Protein AF-0000000079445620 (afdb_homodimer)

Organism: Chrysemys picta bellii (NCBI:txid8478)

Foldseek 3Di:
DVQVVLQVVLVVVCVVVVHDLQFKKKKKFAAPVDDQVVVLVCQLPQFVQSVAKDWDDKDADPVNRIMMTMIGHPDGRDPVGDDQWDDDPPTIMGIHGDDVPPPDCPPVNVVVVVVVVVVVVVVVD/DVQVVLQVVLVVVCVVVVHDLQFKKKKKFAAPVDDQVVVLVCQLPQFVQSVAKDWDDKDADPVNRIMMTMIGHPDGDDPVGDDQWDDDPPTIMGIHGDDVPPPDCPVVNVVVVVVVVVVVVVVVD

Secondary structure (DSSP, 8-state):
-HHHHHHHHHHHHHHHHT--GGGEEEEEEE-SS--HHHHHHHHHHH-GGGTT-EEEEEEEETTTTEEEEEEE-SS---TTTS-SEEEETTEEEEEEE--TT--S--HHHHHHHHHHHHHHHHHH-/-HHHHHHHHHHHHHHHHT--GGGEEEEEEE-SS--HHHHHHHHHHH-GGGTT-EEEEEEEETTTTEEEEEEE-SS---TTTS-SEEEETTEEEEEEE--TT--S--HHHHHHHHHHHHHHHHHT-

InterPro domains:
  IPR026523 Paraneoplastic antigen Ma [PTHR23095] (5-120)
  IPR048271 Paraneoplastic antigen Ma-like, N-terminal domain [PF20846] (5-96)

pLDDT: mean 84.43, std 16.54, range [39.94, 98.0]

Sequence (250 aa):
YICIMAVYLLEDRCQGMNIDPKNCLLVTGMPEAFDEGSTESVLRAATDCLSQCKMRGCMFMREEGAFAVLCELPVAVDLLQVPSEIAVEDIVWKLIVTRSQSPPAPASDVEFLKKMSTFLGKDFGYICIMAVYLLEDRCQGMNIDPKNCLLVTGMPEAFDEGSTESVLRAATDCLSQCKMRGCMFMREEGAFAVLCELPVAVDLLQVPSEIAVEDIVWKLIVTRSQSPPAPASDVEFLKKMSTFLGKDFG

Structure (mmCIF, N/CA/C/O backbone):
data_AF-0000000079445620-model_v1
#
loop_
_entity.id
_entity.type
_entity.pdbx_description
1 polymer 'Paraneoplastic antigen Ma-like N-terminal domain-containing protein'
#
loop_
_atom_site.group_PDB
_atom_site.id
_atom_site.type_symbol
_atom_site.label_atom_id
_atom_site.label_alt_id
_atom_site.label_comp_id
_atom_site.label_asym_id
_atom_site.label_entity_id
_atom_site.label_seq_id
_atom_site.pdbx_PDB_ins_code
_atom_site.Cartn_x
_atom_site.Cartn_y
_atom_site.Cartn_z
_atom_site.occupancy
_atom_site.B_iso_or_equiv
_atom_site.auth_seq_id
_atom_site.auth_comp_id
_atom_site.auth_asym_id
_atom_site.auth_atom_id
_atom_site.pdbx_PDB_model_num
ATOM 1 N N . TYR A 1 1 ? -6.16 -5.832 -17.203 1 49.25 1 TYR A N 1
ATOM 2 C CA . TYR A 1 1 ? -6.195 -4.473 -16.672 1 49.25 1 TYR A CA 1
ATOM 3 C C . TYR A 1 1 ? -5.801 -4.449 -15.195 1 49.25 1 TYR A C 1
ATOM 5 O O . TYR A 1 1 ? -4.996 -3.617 -14.773 1 49.25 1 TYR A O 1
ATOM 13 N N . ILE A 1 2 ? -6.207 -5.359 -14.359 1 61.31 2 ILE A N 1
ATOM 14 C CA . ILE A 1 2 ? -5.934 -5.488 -12.938 1 61.31 2 ILE A CA 1
ATOM 15 C C . ILE A 1 2 ? -4.457 -5.805 -12.719 1 61.31 2 ILE A C 1
ATOM 17 O O . ILE A 1 2 ? -3.844 -5.324 -11.766 1 61.31 2 ILE A O 1
ATOM 21 N N . CYS A 1 3 ? -3.924 -6.105 -13.93 1 72.38 3 CYS A N 1
ATOM 22 C CA . CYS A 1 3 ? -2.562 -6.602 -13.766 1 72.38 3 CYS A CA 1
ATOM 23 C C . CYS A 1 3 ? -1.566 -5.449 -13.719 1 72.38 3 CYS A C 1
ATOM 25 O O . CYS A 1 3 ? -0.636 -5.457 -12.914 1 72.38 3 CYS A O 1
ATOM 27 N N . ILE A 1 4 ? -1.889 -4.422 -14.531 1 74.75 4 ILE A N 1
ATOM 28 C CA . ILE A 1 4 ? -0.934 -3.32 -14.555 1 74.75 4 ILE A CA 1
ATOM 29 C C . ILE A 1 4 ? -0.963 -2.594 -13.211 1 74.75 4 ILE A C 1
ATOM 31 O O . ILE A 1 4 ? 0.085 -2.227 -12.672 1 74.75 4 ILE A O 1
ATOM 35 N N . MET A 1 5 ? -2.164 -2.33 -12.648 1 79.31 5 MET A N 1
ATOM 36 C CA . MET A 1 5 ? -2.277 -1.653 -11.359 1 79.31 5 MET A CA 1
ATOM 37 C C . MET A 1 5 ? -1.625 -2.475 -10.25 1 79.31 5 MET A C 1
ATOM 39 O O . MET A 1 5 ? -0.959 -1.922 -9.375 1 79.31 5 MET A O 1
ATOM 43 N N . ALA A 1 6 ? -1.812 -3.709 -10.477 1 85.81 6 ALA A N 1
ATOM 44 C CA . ALA A 1 6 ? -1.224 -4.605 -9.484 1 85.81 6 ALA A CA 1
ATOM 45 C C . ALA A 1 6 ? 0.301 -4.574 -9.555 1 85.81 6 ALA A C 1
ATOM 47 O O . ALA A 1 6 ? 0.977 -4.613 -8.523 1 85.81 6 ALA A O 1
ATOM 48 N N . VAL A 1 7 ? 0.78 -4.367 -10.773 1 87.81 7 VAL A N 1
ATOM 49 C CA . VAL A 1 7 ? 2.229 -4.316 -10.938 1 87.81 7 VAL A CA 1
ATOM 50 C C . VAL A 1 7 ? 2.768 -3.002 -10.375 1 87.81 7 VAL A C 1
ATOM 52 O O . VAL A 1 7 ? 3.783 -2.99 -9.68 1 87.81 7 VAL A O 1
ATOM 55 N N . TYR A 1 8 ? 2.049 -2.008 -10.641 1 84.56 8 TYR A N 1
ATOM 56 C CA . TYR A 1 8 ? 2.467 -0.718 -10.094 1 84.56 8 TYR A CA 1
ATOM 57 C C . TYR A 1 8 ? 2.426 -0.727 -8.57 1 84.56 8 TYR A C 1
ATOM 59 O O . TYR A 1 8 ? 3.33 -0.205 -7.918 1 84.56 8 TYR A O 1
ATOM 67 N N . LEU A 1 9 ? 1.417 -1.323 -8.07 1 88.12 9 LEU A N 1
ATOM 68 C CA . LEU A 1 9 ? 1.29 -1.438 -6.625 1 88.12 9 LEU A CA 1
ATOM 69 C C . LEU A 1 9 ? 2.455 -2.229 -6.035 1 88.12 9 LEU A C 1
ATOM 71 O O . LEU A 1 9 ? 3.049 -1.818 -5.035 1 88.12 9 LEU A O 1
ATOM 75 N N . LEU A 1 10 ? 2.836 -3.279 -6.684 1 92.5 10 LEU A N 1
ATOM 76 C CA . LEU A 1 10 ? 3.959 -4.113 -6.266 1 92.5 10 LEU A CA 1
ATOM 77 C C . LEU A 1 10 ? 5.258 -3.314 -6.277 1 92.5 10 LEU A C 1
ATOM 79 O O . LEU A 1 10 ? 5.992 -3.303 -5.285 1 92.5 10 LEU A O 1
ATOM 83 N N . GLU A 1 11 ? 5.453 -2.6 -7.281 1 90.94 11 GLU A N 1
ATOM 84 C CA . GLU A 1 11 ? 6.695 -1.841 -7.426 1 90.94 11 GLU A CA 1
ATOM 85 C C . GLU A 1 11 ? 6.766 -0.702 -6.414 1 90.94 11 GLU A C 1
ATOM 87 O O . GLU A 1 11 ? 7.812 -0.475 -5.801 1 90.94 11 GLU A O 1
ATOM 92 N N . ASP A 1 12 ? 5.68 -0.02 -6.273 1 89.25 12 ASP A N 1
ATOM 93 C CA . ASP A 1 12 ? 5.645 1.11 -5.352 1 89.25 12 ASP A CA 1
ATOM 94 C C . ASP A 1 12 ? 5.902 0.655 -3.916 1 89.25 12 ASP A C 1
ATOM 96 O O . ASP A 1 12 ? 6.598 1.336 -3.158 1 89.25 12 ASP A O 1
ATOM 100 N N . ARG A 1 13 ? 5.379 -0.483 -3.564 1 93.62 13 ARG A N 1
ATOM 101 C CA . ARG A 1 13 ? 5.59 -1.01 -2.221 1 93.62 13 ARG A CA 1
ATOM 102 C C . ARG A 1 13 ? 7.023 -1.502 -2.045 1 93.62 13 ARG A C 1
ATOM 104 O O . ARG A 1 13 ? 7.648 -1.247 -1.015 1 93.62 13 ARG A O 1
ATOM 111 N N . CYS A 1 14 ? 7.527 -2.111 -3.045 1 94.69 14 CYS A N 1
ATOM 112 C CA . CYS A 1 14 ? 8.914 -2.564 -2.982 1 94.69 14 CYS A CA 1
ATOM 113 C C . CYS A 1 14 ? 9.867 -1.39 -2.785 1 94.69 14 CYS A C 1
ATOM 115 O O . CYS A 1 14 ? 10.758 -1.444 -1.94 1 94.69 14 CYS A O 1
ATOM 117 N N . GLN A 1 15 ? 9.648 -0.384 -3.572 1 92.44 15 GLN A N 1
ATOM 118 C CA . GLN A 1 15 ? 10.5 0.795 -3.461 1 92.44 15 GLN A CA 1
ATOM 119 C C . GLN A 1 15 ? 10.414 1.407 -2.064 1 92.44 15 GLN A C 1
ATOM 121 O O . GLN A 1 15 ? 11.438 1.746 -1.466 1 92.44 15 GLN A O 1
ATOM 126 N N . GLY A 1 16 ? 9.203 1.462 -1.589 1 92.94 16 GLY A N 1
ATOM 127 C CA . GLY A 1 16 ? 9.016 2.039 -0.267 1 92.94 16 GLY A CA 1
ATOM 128 C C . GLY A 1 16 ? 9.617 1.198 0.842 1 92.94 16 GLY A C 1
ATOM 129 O O . GLY A 1 16 ? 10.062 1.731 1.858 1 92.94 16 GLY A O 1
ATOM 130 N N . MET A 1 17 ? 9.648 -0.077 0.733 1 93.44 17 MET A N 1
ATOM 131 C CA . MET A 1 17 ? 10.133 -1.007 1.752 1 93.44 17 MET A CA 1
ATOM 132 C C . MET A 1 17 ? 11.586 -1.391 1.5 1 93.44 17 MET A C 1
ATOM 134 O O . MET A 1 17 ? 12.156 -2.195 2.238 1 93.44 17 MET A O 1
ATOM 138 N N . ASN A 1 18 ? 12.102 -0.806 0.485 1 93.38 18 ASN A N 1
ATOM 139 C CA . ASN A 1 18 ? 13.477 -1.113 0.089 1 93.38 18 ASN A CA 1
ATOM 140 C C . ASN A 1 18 ? 13.664 -2.605 -0.164 1 93.38 18 ASN A C 1
ATOM 142 O O . ASN A 1 18 ? 14.602 -3.213 0.351 1 93.38 18 ASN A O 1
ATOM 146 N N . ILE A 1 19 ? 12.703 -3.172 -0.892 1 94.88 19 ILE A N 1
ATOM 147 C CA . ILE A 1 19 ? 12.742 -4.562 -1.328 1 94.88 19 ILE A CA 1
ATOM 148 C C . ILE A 1 19 ? 13.023 -4.625 -2.828 1 94.88 19 ILE A C 1
ATOM 150 O O . ILE A 1 19 ? 12.461 -3.848 -3.604 1 94.88 19 ILE A O 1
ATOM 154 N N . ASP A 1 20 ? 13.922 -5.523 -3.277 1 95.56 20 ASP A N 1
ATOM 155 C CA . ASP A 1 20 ? 14.109 -5.746 -4.707 1 95.56 20 ASP A CA 1
ATOM 156 C C . ASP A 1 20 ? 12.852 -6.34 -5.34 1 95.56 20 ASP A C 1
ATOM 158 O O . ASP A 1 20 ? 12.43 -7.441 -4.977 1 95.56 20 ASP A O 1
ATOM 162 N N . PRO A 1 21 ? 12.305 -5.605 -6.332 1 95.25 21 PRO A N 1
ATOM 163 C CA . PRO A 1 21 ? 11.078 -6.105 -6.949 1 95.25 21 PRO A CA 1
ATOM 164 C C . PRO A 1 21 ? 11.258 -7.477 -7.598 1 95.25 21 PRO A C 1
ATOM 166 O O . PRO A 1 21 ? 10.289 -8.227 -7.738 1 95.25 21 PRO A O 1
ATOM 169 N N . LYS A 1 22 ? 12.445 -7.832 -7.93 1 94.94 22 LYS A N 1
ATOM 170 C CA . LYS A 1 22 ? 12.711 -9.141 -8.523 1 94.94 22 LYS A CA 1
ATOM 171 C C . LYS A 1 22 ? 12.492 -10.258 -7.504 1 94.94 22 LYS A C 1
ATOM 173 O O . LYS A 1 22 ? 12.32 -11.422 -7.879 1 94.94 22 LYS A O 1
ATOM 178 N N . ASN A 1 23 ? 12.508 -9.891 -6.227 1 96.62 23 ASN A N 1
ATOM 179 C CA . ASN A 1 23 ? 12.344 -10.867 -5.156 1 96.62 23 ASN A CA 1
ATOM 180 C C . ASN A 1 23 ? 10.938 -10.844 -4.578 1 96.62 23 ASN A C 1
ATOM 182 O O . ASN A 1 23 ? 10.695 -11.383 -3.496 1 96.62 23 ASN A O 1
ATOM 186 N N . CYS A 1 24 ? 10.047 -10.188 -5.254 1 96.88 24 CYS A N 1
ATOM 187 C CA . CYS A 1 24 ? 8.742 -9.953 -4.641 1 96.88 24 CYS A CA 1
ATOM 188 C C . CYS A 1 24 ? 7.617 -10.375 -5.574 1 96.88 24 CYS A C 1
ATOM 190 O O . CYS A 1 24 ? 7.793 -10.398 -6.793 1 96.88 24 CYS A O 1
ATOM 192 N N . LEU A 1 25 ? 6.512 -10.734 -4.988 1 97 25 LEU A N 1
ATOM 193 C CA . LEU A 1 25 ? 5.27 -10.945 -5.73 1 97 25 LEU A CA 1
ATOM 194 C C . LEU A 1 25 ? 4.074 -10.422 -4.945 1 97 25 LEU A C 1
ATOM 196 O O . LEU A 1 25 ? 4.133 -10.305 -3.719 1 97 25 LEU A O 1
ATOM 200 N N . LEU A 1 26 ? 3.078 -10.016 -5.684 1 96.75 26 LEU A N 1
ATOM 201 C CA . LEU A 1 26 ? 1.786 -9.633 -5.121 1 96.75 26 LEU A CA 1
ATOM 202 C C . LEU A 1 26 ? 0.766 -10.75 -5.305 1 96.75 26 LEU A C 1
ATOM 204 O O . LEU A 1 26 ? 0.598 -11.266 -6.414 1 96.75 26 LEU A O 1
ATOM 208 N N . VAL A 1 27 ? 0.189 -11.164 -4.18 1 96.81 27 VAL A N 1
ATOM 209 C CA . VAL A 1 27 ? -0.867 -12.172 -4.25 1 96.81 27 VAL A CA 1
ATOM 210 C C . VAL A 1 27 ? -2.221 -11.516 -3.98 1 96.81 27 VAL A C 1
ATOM 212 O O . VAL A 1 27 ? -2.398 -10.836 -2.965 1 96.81 27 VAL A O 1
ATOM 215 N N . THR A 1 28 ? -3.174 -11.711 -4.926 1 95.38 28 THR A N 1
ATOM 216 C CA . THR A 1 28 ? -4.484 -11.078 -4.82 1 95.38 28 THR A CA 1
ATOM 217 C C . THR A 1 28 ? -5.594 -12.125 -4.844 1 95.38 28 THR A C 1
ATOM 219 O O . THR A 1 28 ? -5.332 -13.312 -5.062 1 95.38 28 THR A O 1
ATOM 222 N N . GLY A 1 29 ? -6.781 -11.68 -4.477 1 94.75 29 GLY A N 1
ATOM 223 C CA . GLY A 1 29 ? -7.941 -12.555 -4.555 1 94.75 29 GLY A CA 1
ATOM 224 C C . GLY A 1 29 ? -8.273 -13.227 -3.238 1 94.75 29 GLY A C 1
ATOM 225 O O . GLY A 1 29 ? -9.125 -14.117 -3.186 1 94.75 29 GLY A O 1
ATOM 226 N N . MET A 1 30 ? -7.625 -12.789 -2.184 1 95.69 30 MET A N 1
ATOM 227 C CA . MET A 1 30 ? -7.84 -13.406 -0.878 1 95.69 30 MET A CA 1
ATOM 228 C C . MET A 1 30 ? -9.148 -12.922 -0.254 1 95.69 30 MET A C 1
ATOM 230 O O . MET A 1 30 ? -9.492 -11.75 -0.36 1 95.69 30 MET A O 1
ATOM 234 N N . PRO A 1 31 ? -9.773 -13.82 0.44 1 94.31 31 PRO A N 1
ATOM 235 C CA . PRO A 1 31 ? -11.055 -13.438 1.045 1 94.31 31 PRO A CA 1
ATOM 236 C C . PRO A 1 31 ? -10.883 -12.539 2.268 1 94.31 31 PRO A C 1
ATOM 238 O O . PRO A 1 31 ? -9.766 -12.367 2.766 1 94.31 31 PRO A O 1
ATOM 241 N N . GLU A 1 32 ? -11.977 -12.023 2.717 1 89.94 32 GLU A N 1
ATOM 242 C CA . GLU A 1 32 ? -12.008 -11.117 3.861 1 89.94 32 GLU A CA 1
ATOM 243 C C . GLU A 1 32 ? -11.625 -11.836 5.148 1 89.94 32 GLU A C 1
ATOM 245 O O . GLU A 1 32 ? -11.062 -11.227 6.066 1 89.94 32 GLU A O 1
ATOM 250 N N . ALA A 1 33 ? -11.992 -13.047 5.27 1 88.94 33 ALA A N 1
ATOM 251 C CA . ALA A 1 33 ? -11.602 -13.836 6.434 1 88.94 33 ALA A CA 1
ATOM 252 C C . ALA A 1 33 ? -10.094 -14.094 6.445 1 88.94 33 ALA A C 1
ATOM 254 O O . ALA A 1 33 ? -9.641 -15.164 6.855 1 88.94 33 ALA A O 1
ATOM 255 N N . PHE A 1 34 ? -9.344 -13.148 6.012 1 85.44 34 PHE A N 1
ATOM 256 C CA . PHE A 1 34 ? -7.891 -13.195 5.859 1 85.44 34 PHE A CA 1
ATOM 257 C C . PHE A 1 34 ? -7.207 -13.344 7.215 1 85.44 34 PHE A C 1
ATOM 259 O O . PHE A 1 34 ? -7.559 -12.648 8.172 1 85.44 34 PHE A O 1
ATOM 266 N N . ASP A 1 35 ? -6.34 -14.289 7.27 1 91.62 35 ASP A N 1
ATOM 267 C CA . ASP A 1 35 ? -5.422 -14.531 8.375 1 91.62 35 ASP A CA 1
ATOM 268 C C . ASP A 1 35 ? -3.984 -14.664 7.875 1 91.62 35 ASP A C 1
ATOM 270 O O . ASP A 1 35 ? -3.695 -15.516 7.027 1 91.62 35 ASP A O 1
ATOM 274 N N . GLU A 1 36 ? -3.129 -13.844 8.414 1 91.44 36 GLU A N 1
ATOM 275 C CA . GLU A 1 36 ? -1.763 -13.766 7.902 1 91.44 36 GLU A CA 1
ATOM 276 C C . GLU A 1 36 ? -1.042 -15.102 8.039 1 91.44 36 GLU A C 1
ATOM 278 O O . GLU A 1 36 ? -0.403 -15.57 7.098 1 91.44 36 GLU A O 1
ATOM 283 N N . GLY A 1 37 ? -1.163 -15.672 9.211 1 93.12 37 GLY A N 1
ATOM 284 C CA . GLY A 1 37 ? -0.485 -16.938 9.438 1 93.12 37 GLY A CA 1
ATOM 285 C C . GLY A 1 37 ? -0.977 -18.047 8.523 1 93.12 37 GLY A C 1
ATOM 286 O O . GLY A 1 37 ? -0.175 -18.75 7.906 1 93.12 37 GLY A O 1
ATOM 287 N N . SER A 1 38 ? -2.26 -18.219 8.398 1 93.88 38 SER A N 1
ATOM 288 C CA . SER A 1 38 ? -2.842 -19.25 7.543 1 93.88 38 SER A CA 1
ATOM 289 C C . SER A 1 38 ? -2.535 -18.984 6.074 1 93.88 38 SER A C 1
ATOM 291 O O . SER A 1 38 ? -2.26 -19.906 5.316 1 93.88 38 SER A O 1
ATOM 293 N N . THR A 1 39 ? -2.582 -17.719 5.672 1 95.56 39 THR A N 1
ATOM 294 C CA . THR A 1 39 ? -2.305 -17.328 4.293 1 95.56 39 THR A CA 1
ATOM 295 C C . THR A 1 39 ? -0.862 -17.656 3.916 1 95.56 39 THR A C 1
ATOM 297 O O . THR A 1 39 ? -0.609 -18.281 2.883 1 95.56 39 THR A O 1
ATOM 300 N N . GLU A 1 40 ? 0.033 -17.312 4.781 1 96.25 40 GLU A N 1
ATOM 301 C CA . GLU A 1 40 ? 1.447 -17.578 4.531 1 96.25 40 GLU A CA 1
ATOM 302 C C . GLU A 1 40 ? 1.725 -19.062 4.434 1 96.25 40 GLU A C 1
ATOM 304 O O . GLU A 1 40 ? 2.482 -19.516 3.564 1 96.25 40 GLU A O 1
ATOM 309 N N . SER A 1 41 ? 1.089 -19.812 5.277 1 96.56 41 SER A N 1
ATOM 310 C CA . SER A 1 41 ? 1.242 -21.266 5.262 1 96.56 41 SER A CA 1
ATOM 311 C C . SER A 1 41 ? 0.738 -21.859 3.951 1 96.56 41 SER A C 1
ATOM 313 O O . SER A 1 41 ? 1.371 -22.75 3.385 1 96.56 41 SER A O 1
ATOM 315 N N . VAL A 1 42 ? -0.345 -21.375 3.465 1 96 42 VAL A N 1
ATOM 316 C CA . VAL A 1 42 ? -0.902 -21.844 2.199 1 96 42 VAL A CA 1
ATOM 317 C C . VAL A 1 42 ? 0.066 -21.531 1.062 1 96 42 VAL A C 1
ATOM 319 O O . VAL A 1 42 ? 0.35 -22.391 0.224 1 96 42 VAL A O 1
ATOM 322 N N . LEU A 1 43 ? 0.615 -20.328 1.048 1 96.56 43 LEU A N 1
ATOM 323 C CA . LEU A 1 43 ? 1.543 -19.906 0.002 1 96.56 43 LEU A CA 1
ATOM 324 C C . LEU A 1 43 ? 2.803 -20.766 0.021 1 96.56 43 LEU A C 1
ATOM 326 O O . LEU A 1 43 ? 3.248 -21.25 -1.023 1 96.56 43 LEU A O 1
ATOM 330 N N . ARG A 1 44 ? 3.303 -21.062 1.178 1 96.88 44 ARG A N 1
ATOM 331 C CA . ARG A 1 44 ? 4.539 -21.812 1.316 1 96.88 44 ARG A CA 1
ATOM 332 C C . ARG A 1 44 ? 4.348 -23.266 0.876 1 96.88 44 ARG A C 1
ATOM 334 O O . ARG A 1 44 ? 5.289 -23.906 0.409 1 96.88 44 ARG A O 1
ATOM 341 N N . ALA A 1 45 ? 3.129 -23.656 0.935 1 96.5 45 ALA A N 1
ATOM 342 C CA . ALA A 1 45 ? 2.842 -25.031 0.585 1 96.5 45 ALA A CA 1
ATOM 343 C C . ALA A 1 45 ? 2.461 -25.172 -0.887 1 96.5 45 ALA A C 1
ATOM 345 O O . ALA A 1 45 ? 2.391 -26.281 -1.423 1 96.5 45 ALA A O 1
ATOM 346 N N . ALA A 1 46 ? 2.268 -24.094 -1.576 1 95.19 46 ALA A N 1
ATOM 347 C CA . ALA A 1 46 ? 1.712 -24.125 -2.926 1 95.19 46 ALA A CA 1
ATOM 348 C C . ALA A 1 46 ? 2.76 -24.578 -3.939 1 95.19 46 ALA A C 1
ATOM 350 O O . ALA A 1 46 ? 2.457 -25.344 -4.855 1 95.19 46 ALA A O 1
ATOM 351 N N . THR A 1 47 ? 3.934 -24.047 -3.955 1 93.75 47 THR A N 1
ATOM 352 C CA . THR A 1 47 ? 5.039 -24.406 -4.836 1 93.75 47 THR A CA 1
ATOM 353 C C . THR A 1 47 ? 6.371 -24.312 -4.098 1 93.75 47 THR A C 1
ATOM 355 O O . THR A 1 47 ? 6.48 -23.594 -3.096 1 93.75 47 THR A O 1
ATOM 358 N N . ASP A 1 48 ? 7.309 -24.938 -4.629 1 94.81 48 ASP A N 1
ATOM 359 C CA . ASP A 1 48 ? 8.633 -24.922 -4.02 1 94.81 48 ASP A CA 1
ATOM 360 C C . ASP A 1 48 ? 9.211 -23.516 -3.986 1 94.81 48 ASP A C 1
ATOM 362 O O . ASP A 1 48 ? 9.859 -23.125 -3.016 1 94.81 48 ASP A O 1
ATOM 366 N N . CYS A 1 49 ? 8.984 -22.797 -4.984 1 94.38 49 CYS A N 1
ATOM 367 C CA . CYS A 1 49 ? 9.586 -21.469 -5.098 1 94.38 49 CYS A CA 1
ATOM 368 C C . CYS A 1 49 ? 9.055 -20.531 -4.016 1 94.38 49 CYS A C 1
ATOM 370 O O . CYS A 1 49 ? 9.719 -19.578 -3.629 1 94.38 49 CYS A O 1
ATOM 372 N N . LEU A 1 50 ? 7.895 -20.844 -3.469 1 96.56 50 LEU A N 1
ATOM 373 C CA . LEU A 1 50 ? 7.273 -19.969 -2.479 1 96.56 50 LEU A CA 1
ATOM 374 C C . LEU A 1 50 ? 7.547 -20.484 -1.064 1 96.56 50 LEU A C 1
ATOM 376 O O . LEU A 1 50 ? 7.105 -19.875 -0.088 1 96.56 50 LEU A O 1
ATOM 380 N N . SER A 1 51 ? 8.25 -21.516 -0.928 1 97 51 SER A N 1
ATOM 381 C CA . SER A 1 51 ? 8.383 -22.219 0.338 1 97 51 SER A CA 1
ATOM 382 C C . SER A 1 51 ? 8.977 -21.328 1.418 1 97 51 SER A C 1
ATOM 384 O O . SER A 1 51 ? 8.758 -21.547 2.609 1 97 51 SER A O 1
ATOM 386 N N . GLN A 1 52 ? 9.719 -20.312 1.024 1 97 52 GLN A N 1
ATOM 387 C CA . GLN A 1 52 ? 10.344 -19.438 2.004 1 97 52 GLN A CA 1
ATOM 388 C C . GLN A 1 52 ? 9.812 -18.016 1.888 1 97 52 GLN A C 1
ATOM 390 O O . GLN A 1 52 ? 10.469 -17.062 2.336 1 97 52 GLN A O 1
ATOM 395 N N . CYS A 1 53 ? 8.664 -17.906 1.358 1 97.56 53 CYS A N 1
ATOM 396 C CA . CYS A 1 53 ? 8.141 -16.547 1.18 1 97.56 53 CYS A CA 1
ATOM 397 C C . CYS A 1 53 ? 7.738 -15.938 2.518 1 97.56 53 CYS A C 1
ATOM 399 O O . CYS A 1 53 ? 7.32 -16.656 3.43 1 97.56 53 CYS A O 1
ATOM 401 N N . LYS A 1 54 ? 7.926 -14.641 2.662 1 97 54 LYS A N 1
ATOM 402 C CA . LYS A 1 54 ? 7.516 -13.867 3.832 1 97 54 LYS A CA 1
ATOM 403 C C . LYS A 1 54 ? 6.516 -12.781 3.451 1 97 54 LYS A C 1
ATOM 405 O O . LYS A 1 54 ? 6.766 -12 2.533 1 97 54 LYS A O 1
ATOM 410 N N . MET A 1 55 ? 5.438 -12.719 4.082 1 96.19 55 MET A N 1
ATOM 411 C CA . MET A 1 55 ? 4.43 -11.695 3.836 1 96.19 55 MET A CA 1
ATOM 412 C C . MET A 1 55 ? 4.895 -10.344 4.371 1 96.19 55 MET A C 1
ATOM 414 O O . MET A 1 55 ? 5.441 -10.258 5.473 1 96.19 55 MET A O 1
ATOM 418 N N . ARG A 1 56 ? 4.715 -9.25 3.549 1 94.69 56 ARG A N 1
ATOM 419 C CA . ARG A 1 56 ? 5.148 -7.902 3.883 1 94.69 56 ARG A CA 1
ATOM 420 C C . ARG A 1 56 ? 3.979 -6.922 3.82 1 94.69 56 ARG A C 1
ATOM 422 O O . ARG A 1 56 ? 4.078 -5.867 3.188 1 94.69 56 ARG A O 1
ATOM 429 N N . GLY A 1 57 ? 2.879 -7.215 4.41 1 92.69 57 GLY A N 1
ATOM 430 C CA . GLY A 1 57 ? 1.735 -6.32 4.48 1 92.69 57 GLY A CA 1
ATOM 431 C C . GLY A 1 57 ? 0.516 -6.848 3.75 1 92.69 57 GLY A C 1
ATOM 432 O O . GLY A 1 57 ? 0.625 -7.766 2.934 1 92.69 57 GLY A O 1
ATOM 433 N N . CYS A 1 58 ? -0.651 -6.191 4.016 1 94.19 58 CYS A N 1
ATOM 434 C CA . CYS A 1 58 ? -1.943 -6.543 3.439 1 94.19 58 CYS A CA 1
ATOM 435 C C . CYS A 1 58 ? -2.736 -5.297 3.072 1 94.19 58 CYS A C 1
ATOM 437 O O . CYS A 1 58 ? -2.617 -4.262 3.734 1 94.19 58 CYS A O 1
ATOM 439 N N . MET A 1 59 ? -3.459 -5.41 1.938 1 93.88 59 MET A N 1
ATOM 440 C CA . MET A 1 59 ? -4.344 -4.32 1.539 1 93.88 59 MET A CA 1
ATOM 441 C C . MET A 1 59 ? -5.633 -4.859 0.932 1 93.88 59 MET A C 1
ATOM 443 O O . MET A 1 59 ? -5.684 -6.008 0.491 1 93.88 59 MET A O 1
ATOM 447 N N . PHE A 1 60 ? -6.621 -3.986 0.951 1 92.75 60 PHE A N 1
ATOM 448 C CA . PHE A 1 60 ? -7.895 -4.309 0.321 1 92.75 60 PHE A CA 1
ATOM 449 C C . PHE A 1 60 ? -7.953 -3.762 -1.101 1 92.75 60 PHE A C 1
ATOM 451 O O . PHE A 1 60 ? -7.645 -2.592 -1.332 1 92.75 60 PHE A O 1
ATOM 458 N N . MET A 1 61 ? -8.195 -4.668 -2.037 1 88.06 61 MET A N 1
ATOM 459 C CA . MET A 1 61 ? -8.391 -4.27 -3.428 1 88.06 61 MET A CA 1
ATOM 460 C C . MET A 1 61 ? -9.875 -4.066 -3.73 1 88.06 61 MET A C 1
ATOM 462 O O . MET A 1 61 ? -10.594 -5.031 -3.984 1 88.06 61 MET A O 1
ATOM 466 N N . ARG A 1 62 ? -10.297 -2.873 -3.879 1 83 62 ARG A N 1
ATOM 467 C CA . ARG A 1 62 ? -11.703 -2.514 -4.008 1 83 62 ARG A CA 1
ATOM 468 C C . ARG A 1 62 ? -12.289 -3.057 -5.305 1 83 62 ARG A C 1
ATOM 470 O O . ARG A 1 62 ? -13.43 -3.531 -5.328 1 83 62 ARG A O 1
ATOM 477 N N . GLU A 1 63 ? -11.414 -2.975 -6.305 1 76.88 63 GLU A N 1
ATOM 478 C CA . GLU A 1 63 ? -11.898 -3.406 -7.609 1 76.88 63 GLU A CA 1
ATOM 479 C C . GLU A 1 63 ? -12.25 -4.891 -7.605 1 76.88 63 GLU A C 1
ATOM 481 O O . GLU A 1 63 ? -13.117 -5.328 -8.367 1 76.88 63 GLU A O 1
ATOM 486 N N . GLU A 1 64 ? -11.609 -5.609 -6.691 1 81.62 64 GLU A N 1
ATOM 487 C CA . GLU A 1 64 ? -11.828 -7.051 -6.629 1 81.62 64 GLU A CA 1
ATOM 488 C C . GLU A 1 64 ? -12.641 -7.434 -5.391 1 81.62 64 GLU A C 1
ATOM 490 O O . GLU A 1 64 ? -13.156 -8.547 -5.305 1 81.62 64 GLU A O 1
ATOM 495 N N . GLY A 1 65 ? -12.766 -6.469 -4.535 1 87.06 65 GLY A N 1
ATOM 496 C CA . GLY A 1 65 ? -13.367 -6.816 -3.26 1 87.06 65 GLY A CA 1
ATOM 497 C C . GLY A 1 65 ? -12.633 -7.922 -2.531 1 87.06 65 GLY A C 1
ATOM 498 O O . GLY A 1 65 ? -13.25 -8.82 -1.959 1 87.06 65 GLY A O 1
ATOM 499 N N . ALA A 1 66 ? -11.367 -7.965 -2.666 1 93.25 66 ALA A N 1
ATOM 500 C CA . ALA A 1 66 ? -10.516 -9.008 -2.105 1 93.25 66 ALA A CA 1
ATOM 501 C C . ALA A 1 66 ? -9.242 -8.422 -1.518 1 93.25 66 ALA A C 1
ATOM 503 O O . ALA A 1 66 ? -8.938 -7.246 -1.731 1 93.25 66 ALA A O 1
ATOM 504 N N . PHE A 1 67 ? -8.586 -9.211 -0.774 1 95.12 67 PHE A N 1
ATOM 505 C CA . PHE A 1 67 ? -7.34 -8.758 -0.16 1 95.12 67 PHE A CA 1
ATOM 506 C C . PHE A 1 67 ? -6.141 -9.156 -1.005 1 95.12 67 PHE A C 1
ATOM 508 O O . PHE A 1 67 ? -6.219 -10.102 -1.8 1 95.12 67 PHE A O 1
ATOM 515 N N . ALA A 1 68 ? -5.113 -8.367 -0.842 1 96.12 68 ALA A N 1
ATOM 516 C CA . ALA A 1 68 ? -3.826 -8.656 -1.475 1 96.12 68 ALA A CA 1
ATOM 517 C C . ALA A 1 68 ? -2.684 -8.531 -0.472 1 96.12 68 ALA A C 1
ATOM 519 O O . ALA A 1 68 ? -2.758 -7.742 0.471 1 96.12 68 ALA A O 1
ATOM 520 N N . VAL A 1 69 ? -1.619 -9.336 -0.687 1 96.94 69 VAL A N 1
ATOM 521 C CA . VAL A 1 69 ? -0.443 -9.297 0.177 1 96.94 69 VAL A CA 1
ATOM 522 C C . VAL A 1 69 ? 0.824 -9.281 -0.675 1 96.94 69 VAL A C 1
ATOM 524 O O . VAL A 1 69 ? 0.854 -9.852 -1.765 1 96.94 69 VAL A O 1
ATOM 527 N N . LEU A 1 70 ? 1.783 -8.5 -0.204 1 96.75 70 LEU A N 1
ATOM 528 C CA . LEU A 1 70 ? 3.121 -8.578 -0.777 1 96.75 70 LEU A CA 1
ATOM 529 C C . LEU A 1 70 ? 3.916 -9.719 -0.145 1 96.75 70 LEU A C 1
ATOM 531 O O . LEU A 1 70 ? 3.885 -9.898 1.074 1 96.75 70 LEU A O 1
ATOM 535 N N . CYS A 1 71 ? 4.562 -10.461 -0.962 1 97.62 71 CYS A N 1
ATOM 536 C CA . CYS A 1 71 ? 5.414 -11.547 -0.486 1 97.62 71 CYS A CA 1
ATOM 537 C C . CYS A 1 71 ? 6.848 -11.367 -0.968 1 97.62 71 CYS A C 1
ATOM 539 O O . CYS A 1 71 ? 7.082 -11.109 -2.15 1 97.62 71 CYS A O 1
ATOM 541 N N . GLU A 1 72 ? 7.719 -11.516 -0.068 1 98 72 GLU A N 1
ATOM 542 C CA . GLU A 1 72 ? 9.148 -11.398 -0.365 1 98 72 GLU A CA 1
ATOM 543 C C . GLU A 1 72 ? 9.836 -12.758 -0.309 1 98 72 GLU A C 1
ATOM 545 O O . GLU A 1 72 ? 9.57 -13.555 0.596 1 98 72 GLU A O 1
ATOM 550 N N . LEU A 1 73 ? 10.633 -13 -1.271 1 97.69 73 LEU A N 1
ATOM 551 C CA . LEU A 1 73 ? 11.453 -14.211 -1.318 1 97.69 73 LEU A CA 1
ATOM 552 C C . LEU A 1 73 ? 12.914 -13.891 -1.052 1 97.69 73 LEU A C 1
ATOM 554 O O . LEU A 1 73 ? 13.367 -12.766 -1.305 1 97.69 73 LEU A O 1
ATOM 558 N N . PRO A 1 74 ? 13.633 -14.891 -0.554 1 97.25 74 PRO A N 1
ATOM 559 C CA . PRO A 1 74 ? 15.047 -14.656 -0.292 1 97.25 74 PRO A CA 1
ATOM 560 C C . PRO A 1 74 ? 15.883 -14.594 -1.5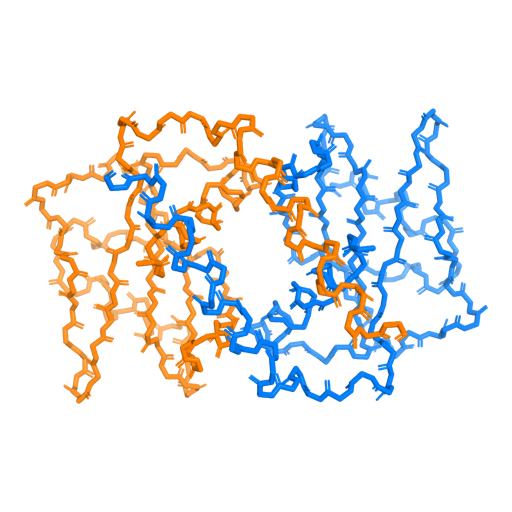69 1 97.25 74 PRO A C 1
ATOM 562 O O . PRO A 1 74 ? 17.031 -14.141 -1.543 1 97.25 74 PRO A O 1
ATOM 565 N N . VAL A 1 75 ? 15.312 -15.094 -2.693 1 95.56 75 VAL A N 1
ATOM 566 C CA . VAL A 1 75 ? 15.984 -15.062 -3.99 1 95.56 75 VAL A CA 1
ATOM 567 C C . VAL A 1 75 ? 15.031 -14.523 -5.055 1 95.56 75 VAL A C 1
ATOM 569 O O . VAL A 1 75 ? 13.828 -14.398 -4.812 1 95.56 75 VAL A O 1
ATOM 572 N N . ALA A 1 76 ? 15.625 -14.25 -6.195 1 95.44 76 ALA A N 1
ATOM 573 C CA . ALA A 1 76 ? 14.812 -13.75 -7.301 1 95.44 76 ALA A CA 1
ATOM 574 C C . ALA A 1 76 ? 13.75 -14.773 -7.703 1 95.44 76 ALA A C 1
ATOM 576 O O . ALA A 1 76 ? 14.023 -15.977 -7.734 1 95.44 76 ALA A O 1
ATOM 577 N N . VAL A 1 77 ? 12.586 -14.25 -7.988 1 94.12 77 VAL A N 1
ATOM 578 C CA . VAL A 1 77 ? 11.469 -15.078 -8.422 1 94.12 77 VAL A CA 1
ATOM 579 C C . VAL A 1 77 ? 11.828 -15.797 -9.719 1 94.12 77 VAL A C 1
ATOM 581 O O . VAL A 1 77 ? 12.297 -15.164 -10.68 1 94.12 77 VAL A O 1
ATOM 584 N N . ASP A 1 78 ? 11.68 -17.078 -9.711 1 92.81 78 ASP A N 1
ATOM 585 C CA . ASP A 1 78 ? 11.781 -17.828 -10.961 1 92.81 78 ASP A CA 1
ATOM 586 C C . ASP A 1 78 ? 10.469 -17.766 -11.734 1 92.81 78 ASP A C 1
ATOM 588 O O . ASP A 1 78 ? 9.523 -18.5 -11.414 1 92.81 78 ASP A O 1
ATOM 592 N N . LEU A 1 79 ? 10.469 -17.016 -12.797 1 90.75 79 LEU A N 1
ATOM 593 C CA . LEU A 1 79 ? 9.25 -16.734 -13.539 1 90.75 79 LEU A CA 1
ATOM 594 C C . LEU A 1 79 ? 8.688 -18.016 -14.156 1 90.75 79 LEU A C 1
ATOM 596 O O . LEU A 1 79 ? 7.492 -18.109 -14.438 1 90.75 79 LEU A O 1
ATOM 600 N N . LEU A 1 80 ? 9.5 -19 -14.305 1 91.38 80 LEU A N 1
ATOM 601 C CA . LEU A 1 80 ? 9.055 -20.25 -14.906 1 91.38 80 LEU A CA 1
ATOM 602 C C . LEU A 1 80 ? 8.438 -21.172 -13.859 1 91.38 80 LEU A C 1
ATOM 604 O O . LEU A 1 80 ? 7.711 -22.109 -14.195 1 91.38 80 LEU A O 1
ATOM 608 N N . GLN A 1 81 ? 8.664 -20.812 -12.648 1 93.5 81 GLN A N 1
ATOM 609 C CA . GLN A 1 81 ? 8.227 -21.719 -11.586 1 93.5 81 GLN A CA 1
ATOM 610 C C . GLN A 1 81 ? 7.059 -21.125 -10.805 1 93.5 81 GLN A C 1
ATOM 612 O O . GLN A 1 81 ? 6.391 -21.828 -10.047 1 93.5 81 GLN A O 1
ATOM 617 N N . VAL A 1 82 ? 6.789 -19.906 -10.945 1 94.5 82 VAL A N 1
ATOM 618 C CA . VAL A 1 82 ? 5.684 -19.266 -10.242 1 94.5 82 VAL A CA 1
ATOM 619 C C . VAL A 1 82 ? 4.395 -19.422 -11.047 1 94.5 82 VAL A C 1
ATOM 621 O O . VAL A 1 82 ? 4.293 -18.938 -12.172 1 94.5 82 VAL A O 1
ATOM 624 N N . PRO A 1 83 ? 3.447 -20.062 -10.469 1 94.81 83 PRO A N 1
ATOM 625 C CA . PRO A 1 83 ? 2.162 -20.109 -11.172 1 94.81 83 PRO A CA 1
ATOM 626 C C . PRO A 1 83 ? 1.467 -18.75 -11.227 1 94.81 83 PRO A C 1
ATOM 628 O O . PRO A 1 83 ? 1.697 -17.891 -10.367 1 94.81 83 PRO A O 1
ATOM 631 N N . SER A 1 84 ? 0.623 -18.641 -12.219 1 93.88 84 SER A N 1
ATOM 632 C CA . SER A 1 84 ? -0.144 -17.406 -12.312 1 93.88 84 SER A CA 1
ATOM 633 C C . SER A 1 84 ? -1.278 -17.375 -11.297 1 93.88 84 SER A C 1
ATOM 635 O O . SER A 1 84 ? -1.758 -16.297 -10.922 1 93.88 84 SER A O 1
ATOM 637 N N . GLU A 1 85 ? -1.713 -18.578 -10.945 1 96.06 85 GLU A N 1
ATOM 638 C CA . GLU A 1 85 ? -2.812 -18.688 -9.984 1 96.06 85 GLU A CA 1
ATOM 639 C C . GLU A 1 85 ? -2.664 -19.922 -9.109 1 96.06 85 GLU A C 1
ATOM 641 O O . GLU A 1 85 ? -2.039 -20.906 -9.516 1 96.06 85 GLU A O 1
ATOM 646 N N . ILE A 1 86 ? -3.193 -19.797 -7.902 1 96.06 86 ILE A N 1
ATOM 647 C CA . ILE A 1 86 ? -3.295 -20.938 -7.004 1 96.06 86 ILE A CA 1
ATOM 648 C C . ILE A 1 86 ? -4.734 -21.078 -6.52 1 96.06 86 ILE A C 1
ATOM 650 O O . ILE A 1 86 ? -5.387 -20.094 -6.172 1 96.06 86 ILE A O 1
ATOM 654 N N . ALA A 1 87 ? -5.195 -22.297 -6.539 1 94.88 87 ALA A N 1
ATOM 655 C CA . ALA A 1 87 ? -6.523 -22.578 -6.008 1 94.88 87 ALA A CA 1
ATOM 656 C C . ALA A 1 87 ? -6.469 -22.875 -4.512 1 94.88 87 ALA A C 1
ATOM 658 O O . ALA A 1 87 ? -5.645 -23.672 -4.059 1 94.88 87 ALA A O 1
ATOM 659 N N . VAL A 1 88 ? -7.215 -22.172 -3.76 1 93.5 88 VAL A N 1
ATOM 660 C CA . VAL A 1 88 ? -7.359 -22.406 -2.324 1 93.5 88 VAL A CA 1
ATOM 661 C C . VAL A 1 88 ? -8.828 -22.656 -1.984 1 93.5 88 VAL A C 1
ATOM 663 O O . VAL A 1 88 ? -9.617 -21.719 -1.885 1 93.5 88 VAL A O 1
ATOM 666 N N . GLU A 1 89 ? -9.102 -23.922 -1.819 1 89.31 89 GLU A N 1
ATOM 667 C CA . GLU A 1 89 ? -10.5 -24.312 -1.678 1 89.31 89 GLU A CA 1
ATOM 668 C C . GLU A 1 89 ? -11.336 -23.844 -2.863 1 89.31 89 GLU A C 1
ATOM 670 O O . GLU A 1 89 ? -11.031 -24.172 -4.012 1 89.31 89 GLU A O 1
ATOM 675 N N . ASP A 1 90 ? -12.312 -22.953 -2.676 1 91.44 90 ASP A N 1
ATOM 676 C CA . ASP A 1 90 ? -13.188 -22.5 -3.752 1 91.44 90 ASP A CA 1
ATOM 677 C C . ASP A 1 90 ? -12.797 -21.109 -4.23 1 91.44 90 ASP A C 1
ATOM 679 O O . ASP A 1 90 ? -13.594 -20.422 -4.875 1 91.44 90 ASP A O 1
ATOM 683 N N . ILE A 1 91 ? -11.594 -20.844 -3.811 1 94.38 91 ILE A N 1
ATOM 684 C CA . ILE A 1 91 ? -11.141 -19.5 -4.172 1 94.38 91 ILE A CA 1
ATOM 685 C C . ILE A 1 91 ? -9.844 -19.594 -4.973 1 94.38 91 ILE A C 1
ATOM 687 O O . ILE A 1 91 ? -9.023 -20.5 -4.742 1 94.38 91 ILE A O 1
ATOM 691 N N . VAL A 1 92 ? -9.68 -18.609 -5.934 1 95.75 92 VAL A N 1
ATOM 692 C CA . VAL A 1 92 ? -8.453 -18.531 -6.719 1 95.75 92 VAL A CA 1
ATOM 693 C C . VAL A 1 92 ? -7.648 -17.297 -6.301 1 95.75 92 VAL A C 1
ATOM 695 O O . VAL A 1 92 ? -8.195 -16.188 -6.215 1 95.75 92 VAL A O 1
ATOM 698 N N . TRP A 1 93 ? -6.41 -17.562 -5.949 1 96.69 93 TRP A N 1
ATOM 699 C CA . TRP A 1 93 ? -5.477 -16.453 -5.711 1 96.69 93 TRP A CA 1
ATOM 700 C C . TRP A 1 93 ? -4.609 -16.203 -6.941 1 96.69 93 TRP A C 1
ATOM 702 O O . TRP A 1 93 ? -4.145 -17.156 -7.586 1 96.69 93 TRP A O 1
ATOM 712 N N . LYS A 1 94 ? -4.402 -14.914 -7.305 1 96 94 LYS A N 1
ATOM 713 C CA . LYS A 1 94 ? -3.545 -14.531 -8.422 1 96 94 LYS A CA 1
ATOM 714 C C . LYS A 1 94 ? -2.172 -14.078 -7.93 1 96 94 LYS A C 1
ATOM 716 O O . LYS A 1 94 ? -2.07 -13.352 -6.938 1 96 94 LYS A O 1
ATOM 721 N N . LEU A 1 95 ? -1.156 -14.602 -8.609 1 96.69 95 LEU A N 1
ATOM 722 C CA . LEU A 1 95 ? 0.217 -14.211 -8.297 1 96.69 95 LEU A CA 1
ATOM 723 C C . LEU A 1 95 ? 0.777 -13.289 -9.375 1 96.69 95 LEU A C 1
ATOM 725 O O . LEU A 1 95 ? 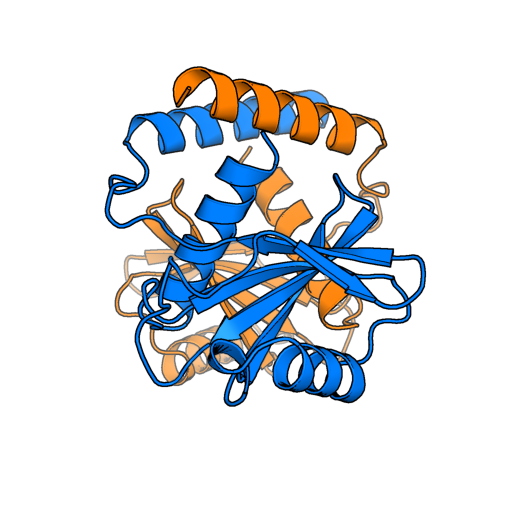0.769 -13.633 -10.562 1 96.69 95 LEU A O 1
ATOM 729 N N . ILE A 1 96 ? 1.202 -12.078 -8.922 1 94.31 96 ILE A N 1
ATOM 730 C CA . ILE A 1 96 ? 1.688 -11.047 -9.836 1 94.31 96 ILE A CA 1
ATOM 731 C C . ILE A 1 96 ? 3.164 -10.766 -9.562 1 94.31 96 ILE A C 1
ATOM 733 O O . ILE A 1 96 ? 3.555 -10.531 -8.414 1 94.31 96 ILE A O 1
ATOM 737 N N . VAL A 1 97 ? 3.984 -10.805 -10.641 1 94.12 97 VAL A N 1
ATOM 738 C CA . VAL A 1 97 ? 5.422 -10.57 -10.523 1 94.12 97 VAL A CA 1
ATOM 739 C C . VAL A 1 97 ? 5.84 -9.461 -11.5 1 94.12 97 VAL A C 1
ATOM 741 O O . VAL A 1 97 ? 5.152 -9.203 -12.484 1 94.12 97 VAL A O 1
ATOM 744 N N . THR A 1 98 ? 6.836 -8.812 -11.055 1 88.69 98 THR A N 1
ATOM 745 C CA . THR A 1 98 ? 7.387 -7.84 -11.992 1 88.69 98 THR A CA 1
ATOM 746 C C . THR A 1 98 ? 8.164 -8.531 -13.102 1 88.69 98 THR A C 1
ATOM 748 O O . THR A 1 98 ? 8.812 -9.555 -12.867 1 88.69 98 THR A O 1
ATOM 751 N N . ARG A 1 99 ? 7.809 -8.156 -14.367 1 73.88 99 ARG A N 1
ATOM 752 C CA . ARG A 1 99 ? 8.57 -8.719 -15.477 1 73.88 99 ARG A CA 1
ATOM 753 C C . ARG A 1 99 ? 9.703 -7.789 -15.891 1 73.88 99 ARG A C 1
ATOM 755 O O . ARG A 1 99 ? 9.594 -6.57 -15.758 1 73.88 99 ARG A O 1
ATOM 762 N N . SER A 1 100 ? 11.078 -8.141 -15.711 1 63.09 100 SER A N 1
ATOM 763 C CA . SER A 1 100 ? 12.258 -7.383 -16.109 1 63.09 100 SER A CA 1
ATOM 764 C C . SER A 1 100 ? 11.914 -6.312 -17.141 1 63.09 100 SER A C 1
ATOM 766 O O . SER A 1 100 ? 12.555 -5.262 -17.188 1 63.09 100 SER A O 1
ATOM 768 N N . GLN A 1 101 ? 11.07 -6.684 -18.016 1 53.5 101 GLN A N 1
ATOM 769 C CA . GLN A 1 101 ? 10.781 -5.75 -19.109 1 53.5 101 GLN A CA 1
ATOM 770 C C . GLN A 1 101 ? 9.867 -4.629 -18.641 1 53.5 101 GLN A C 1
ATOM 772 O O . GLN A 1 101 ? 9.492 -3.752 -19.422 1 53.5 101 GLN A O 1
ATOM 777 N N . SER A 1 102 ? 9.383 -4.684 -17.516 1 51.81 102 SER A N 1
ATOM 778 C CA . SER A 1 102 ? 8.523 -3.531 -17.266 1 51.81 102 SER A CA 1
ATOM 779 C C . SER A 1 102 ? 9.344 -2.258 -17.109 1 51.81 102 SER A C 1
ATOM 781 O O . SER A 1 102 ? 10.211 -2.178 -16.234 1 51.81 102 SER A O 1
ATOM 783 N N . PRO A 1 103 ? 9.508 -1.525 -18.141 1 47.66 103 PRO A N 1
ATOM 784 C CA . PRO A 1 103 ? 10.148 -0.22 -17.984 1 47.66 103 PRO A CA 1
ATOM 785 C C . PRO A 1 103 ? 9.68 0.522 -16.734 1 47.66 103 PRO A C 1
ATOM 787 O O . PRO A 1 103 ? 8.57 0.274 -16.25 1 47.66 103 PRO A O 1
ATOM 790 N N . PRO A 1 104 ? 10.703 1.172 -16.078 1 50.88 104 PRO A N 1
ATOM 791 C CA . PRO A 1 104 ? 10.203 2.107 -15.07 1 50.88 104 PRO A CA 1
ATOM 792 C C . PRO A 1 104 ? 8.844 2.703 -15.445 1 50.88 104 PRO A C 1
ATOM 794 O O . PRO A 1 104 ? 8.531 2.838 -16.625 1 50.88 104 PRO A O 1
ATOM 797 N N . ALA A 1 105 ? 7.863 2.631 -14.594 1 51.06 105 ALA A N 1
ATOM 798 C CA . ALA A 1 105 ? 6.594 3.271 -14.938 1 51.06 105 ALA A CA 1
ATOM 799 C C . ALA A 1 105 ? 6.812 4.461 -15.859 1 51.06 105 ALA A C 1
ATOM 801 O O . ALA A 1 105 ? 7.535 5.402 -15.516 1 51.06 105 ALA A O 1
ATOM 802 N N . PRO A 1 106 ? 6.633 4.227 -17.094 1 53.16 106 PRO A N 1
ATOM 803 C CA . PRO A 1 106 ? 6.844 5.355 -18 1 53.16 106 PRO A CA 1
ATOM 804 C C . PRO A 1 106 ? 6.191 6.645 -17.516 1 53.16 106 PRO A C 1
ATOM 806 O O . PRO A 1 106 ? 5.238 6.598 -16.734 1 53.16 106 PRO A O 1
ATOM 809 N N . ALA A 1 107 ? 6.848 7.73 -17.828 1 54.75 107 ALA A N 1
ATOM 810 C CA . ALA A 1 107 ? 6.281 9.07 -17.688 1 54.75 107 ALA A CA 1
ATOM 811 C C . ALA A 1 107 ? 4.793 9.07 -18.031 1 54.75 107 ALA A C 1
ATOM 813 O O . ALA A 1 107 ? 4.008 9.797 -17.406 1 54.75 107 ALA A O 1
ATOM 814 N N . SER A 1 108 ? 4.496 8.133 -18.859 1 56 108 SER A N 1
ATOM 815 C CA . SER A 1 108 ? 3.117 8.07 -19.328 1 56 108 SER A CA 1
ATOM 816 C C . SER A 1 108 ? 2.186 7.547 -18.234 1 56 108 SER A C 1
ATOM 818 O O . SER A 1 108 ? 1.044 7.996 -18.125 1 56 108 SER A O 1
ATOM 820 N N . ASP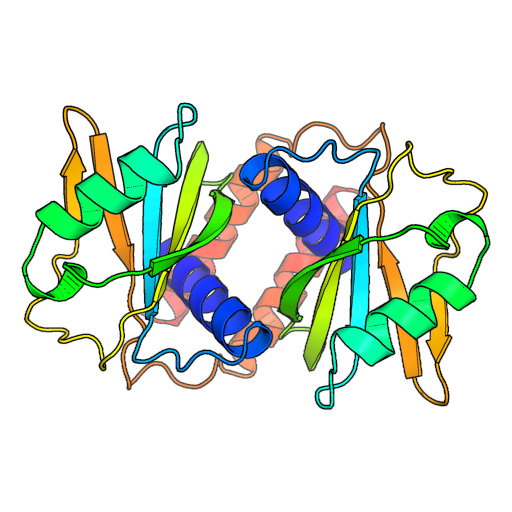 A 1 109 ? 2.779 6.723 -17.453 1 59.69 109 ASP A N 1
ATOM 821 C CA . ASP A 1 109 ? 1.939 6.156 -16.406 1 59.69 109 ASP A CA 1
ATOM 822 C C . ASP A 1 109 ? 1.641 7.188 -15.32 1 59.69 109 ASP A C 1
ATOM 824 O O . ASP A 1 109 ? 0.506 7.293 -14.852 1 59.69 109 ASP A O 1
ATOM 828 N N . VAL A 1 110 ? 2.648 7.902 -15.219 1 63.06 110 VAL A N 1
ATOM 829 C CA . VAL A 1 110 ? 2.479 8.953 -14.219 1 63.06 110 VAL A CA 1
ATOM 830 C C . VAL A 1 110 ? 1.464 9.977 -14.719 1 63.06 110 VAL A C 1
ATOM 832 O O . VAL A 1 110 ? 0.6 10.422 -13.961 1 63.06 110 VAL A O 1
ATOM 835 N N . GLU A 1 111 ? 1.563 10.227 -15.891 1 61.38 111 GLU A N 1
ATOM 836 C CA . GLU A 1 111 ? 0.616 11.164 -16.484 1 61.38 111 GLU A CA 1
ATOM 837 C C . GLU A 1 111 ? -0.809 10.625 -16.422 1 61.38 111 GLU A C 1
ATOM 839 O O . GLU A 1 111 ? -1.751 11.367 -16.141 1 61.38 111 GLU A O 1
ATOM 844 N N . PHE A 1 112 ? -0.847 9.523 -16.672 1 59.75 112 PHE A N 1
ATOM 845 C CA . PHE A 1 112 ? -2.145 8.867 -16.594 1 59.75 112 PHE A CA 1
ATOM 846 C C . PHE A 1 112 ? -2.666 8.883 -15.156 1 59.75 112 PHE A C 1
ATOM 848 O O . PHE A 1 112 ? -3.824 9.227 -14.914 1 59.75 112 PHE A O 1
ATOM 855 N N . LEU A 1 113 ? -1.841 8.508 -14.297 1 61.75 113 LEU A N 1
ATOM 856 C CA . LEU A 1 113 ? -2.266 8.484 -12.898 1 61.75 113 LEU A CA 1
ATOM 857 C C . LEU A 1 113 ? -2.689 9.875 -12.438 1 61.75 113 LEU A C 1
ATOM 859 O O . LEU A 1 113 ? -3.67 10.016 -11.703 1 61.75 113 LEU A O 1
ATOM 863 N N . LYS A 1 114 ? -1.996 10.727 -13.008 1 63.44 114 LYS A N 1
ATOM 864 C CA . LYS A 1 114 ? -2.352 12.109 -12.711 1 63.44 114 LYS A CA 1
ATOM 865 C C . LYS A 1 114 ? -3.711 12.469 -13.297 1 63.44 114 LYS A C 1
ATOM 867 O O . LYS A 1 114 ? -4.531 13.109 -12.641 1 63.44 114 LYS A O 1
ATOM 872 N N . LYS A 1 115 ? -3.842 12.008 -14.484 1 62.88 115 LYS A N 1
ATOM 873 C CA . LYS A 1 115 ? -5.121 12.258 -15.141 1 62.88 115 LYS A CA 1
ATOM 874 C C . LYS A 1 115 ? -6.258 11.539 -14.422 1 62.88 115 LYS A C 1
ATOM 876 O O . LYS A 1 115 ? -7.34 12.102 -14.242 1 62.88 115 LYS A O 1
ATOM 881 N N . MET A 1 116 ? -5.988 10.438 -13.961 1 60.88 116 MET A N 1
ATOM 882 C CA . MET A 1 116 ? -6.965 9.648 -13.219 1 60.88 116 MET A CA 1
ATOM 883 C C . MET A 1 116 ? -7.34 10.344 -11.914 1 60.88 116 MET A C 1
ATOM 885 O O . MET A 1 116 ? -8.516 10.406 -11.555 1 60.88 116 MET A O 1
ATOM 889 N N . SER A 1 117 ? -6.281 10.758 -11.375 1 59.81 117 SER A N 1
ATOM 890 C CA . SER A 1 117 ? -6.52 11.445 -10.109 1 59.81 117 SER A CA 1
ATOM 891 C C . SER A 1 117 ? -7.375 12.688 -10.312 1 59.81 117 SER A C 1
ATOM 893 O O . SER A 1 117 ? -8.242 12.992 -9.492 1 59.81 117 SER A O 1
ATOM 895 N N . THR A 1 118 ? -7.152 13.336 -11.344 1 59.16 118 THR A N 1
ATOM 896 C CA . THR A 1 118 ? -7.938 14.523 -11.68 1 59.16 118 THR A CA 1
ATOM 897 C C . THR A 1 118 ? -9.391 14.141 -11.953 1 59.16 118 THR A C 1
ATOM 899 O O . THR A 1 118 ? -10.312 14.852 -11.531 1 59.16 118 THR A O 1
ATOM 902 N N . PHE A 1 119 ? -9.578 13.18 -12.609 1 58.41 119 PHE A N 1
ATOM 903 C CA . PHE A 1 119 ? -10.914 12.688 -12.906 1 58.41 119 PHE A CA 1
ATOM 904 C C . PHE A 1 119 ? -11.648 12.297 -11.633 1 58.41 119 PHE A C 1
ATOM 906 O O . PHE A 1 119 ? -12.812 12.648 -11.445 1 58.41 119 PHE A O 1
ATOM 913 N N . LEU A 1 120 ? -10.977 11.648 -10.789 1 56.66 120 LEU A N 1
ATOM 914 C CA . LEU A 1 120 ? -11.594 11.234 -9.531 1 56.66 120 LEU A CA 1
ATOM 915 C C . LEU A 1 120 ? -11.898 12.453 -8.664 1 56.66 120 LEU A C 1
ATOM 917 O O . LEU A 1 120 ? -12.891 12.461 -7.938 1 56.66 120 LEU A O 1
ATOM 921 N N . GLY A 1 121 ? -11.039 13.406 -8.633 1 54.22 121 GLY A N 1
ATOM 922 C CA . GLY A 1 121 ? -11.266 14.648 -7.902 1 54.22 121 GLY A CA 1
ATOM 923 C C . GLY A 1 121 ? -12.469 15.422 -8.398 1 54.22 121 GLY A C 1
ATOM 924 O O . GLY A 1 121 ? -13.141 16.094 -7.621 1 54.22 121 GLY A O 1
ATOM 925 N N . LYS A 1 122 ? -12.617 15.43 -9.672 1 53.31 122 LYS A N 1
ATOM 926 C CA . LYS A 1 122 ? -13.734 16.156 -10.273 1 53.31 122 LYS A CA 1
ATOM 927 C C . LYS A 1 122 ? -15.07 15.516 -9.898 1 53.31 122 LYS A C 1
ATOM 929 O O . LYS A 1 122 ? -16.078 16.219 -9.727 1 53.31 122 LYS A O 1
ATOM 934 N N . ASP A 1 123 ? -15.023 14.336 -9.812 1 47.59 123 ASP A N 1
ATOM 935 C CA . ASP A 1 123 ? -16.297 13.672 -9.562 1 47.59 123 ASP A CA 1
ATOM 936 C C . ASP A 1 123 ? -16.672 13.758 -8.086 1 47.59 123 ASP A C 1
ATOM 938 O O . ASP A 1 123 ? -17.828 13.508 -7.715 1 47.59 123 ASP A O 1
ATOM 942 N N . PHE A 1 124 ? -15.742 14.094 -7.316 1 43.09 124 PHE A N 1
ATOM 943 C CA . PHE A 1 124 ? -16.078 14.188 -5.902 1 43.09 124 PHE A CA 1
ATOM 944 C C . PHE A 1 124 ? -16.016 15.641 -5.426 1 43.09 124 PHE A C 1
ATOM 946 O O . PHE A 1 124 ? -16.109 15.906 -4.23 1 43.09 124 PHE A O 1
ATOM 953 N N . GLY A 1 125 ? -15.633 16.562 -6.238 1 40.56 125 GLY A N 1
ATOM 954 C CA . GLY A 1 125 ? -15.82 17.984 -5.934 1 40.56 125 GLY A CA 1
ATOM 955 C C . GLY A 1 125 ? -17.219 18.469 -6.219 1 40.56 125 GLY A C 1
ATOM 956 O O . GLY A 1 125 ? -17.938 17.891 -7.039 1 40.56 125 GLY A O 1
ATOM 957 N N . TYR B 1 1 ? -6.844 16.438 -6.535 1 49.22 1 TYR B N 1
ATOM 958 C CA . TYR B 1 1 ? -6.906 15.156 -7.223 1 49.22 1 TYR B CA 1
ATOM 959 C C . TYR B 1 1 ? -6.078 14.109 -6.496 1 49.22 1 TYR B C 1
ATOM 961 O O . TYR B 1 1 ? -6.535 12.984 -6.285 1 49.22 1 TYR B O 1
ATOM 969 N N . ILE B 1 2 ? -4.887 14.391 -5.961 1 61.31 2 ILE B N 1
ATOM 970 C CA . ILE B 1 2 ? -3.973 13.508 -5.246 1 61.31 2 ILE B CA 1
ATOM 971 C C . ILE B 1 2 ? -4.586 13.102 -3.91 1 61.31 2 ILE B C 1
ATOM 973 O O . ILE B 1 2 ? -4.406 11.969 -3.459 1 61.31 2 ILE B O 1
ATOM 977 N N . CYS B 1 3 ? -5.68 13.867 -3.717 1 72.19 3 CYS B N 1
ATOM 978 C CA . CYS B 1 3 ? -6.199 13.664 -2.371 1 72.19 3 CYS B CA 1
ATOM 979 C C . CYS B 1 3 ? -7.145 12.469 -2.33 1 72.19 3 CYS B C 1
ATOM 981 O O . CYS B 1 3 ? -7.102 11.672 -1.392 1 72.19 3 CYS B O 1
ATOM 983 N N . ILE B 1 4 ? -7.891 12.336 -3.438 1 74.75 4 ILE B N 1
ATOM 984 C CA . ILE B 1 4 ? -8.836 11.227 -3.416 1 74.75 4 ILE B CA 1
ATOM 985 C C . ILE B 1 4 ? -8.078 9.906 -3.461 1 74.75 4 ILE B C 1
ATOM 987 O O . ILE B 1 4 ? -8.43 8.961 -2.746 1 74.75 4 ILE B O 1
ATOM 991 N N . MET B 1 5 ? -7.059 9.797 -4.336 1 79.25 5 MET B N 1
ATOM 992 C CA . MET B 1 5 ? -6.27 8.562 -4.426 1 79.25 5 MET B CA 1
ATOM 993 C C . MET B 1 5 ? -5.566 8.273 -3.107 1 79.25 5 MET B C 1
ATOM 995 O O . MET B 1 5 ? -5.5 7.117 -2.678 1 79.25 5 MET B O 1
ATOM 999 N N . ALA B 1 6 ? -5.191 9.352 -2.564 1 85.81 6 ALA B N 1
ATOM 1000 C CA . ALA B 1 6 ? -4.504 9.203 -1.283 1 85.81 6 ALA B CA 1
ATOM 1001 C C . ALA B 1 6 ? -5.461 8.711 -0.203 1 85.81 6 ALA B C 1
ATOM 1003 O O . ALA B 1 6 ? -5.09 7.887 0.638 1 85.81 6 ALA B O 1
ATOM 1004 N N . VAL B 1 7 ? -6.711 9.141 -0.339 1 87.88 7 VAL B N 1
ATOM 1005 C CA . VAL B 1 7 ? -7.703 8.711 0.642 1 87.88 7 VAL B CA 1
ATOM 1006 C C . VAL B 1 7 ? -8.04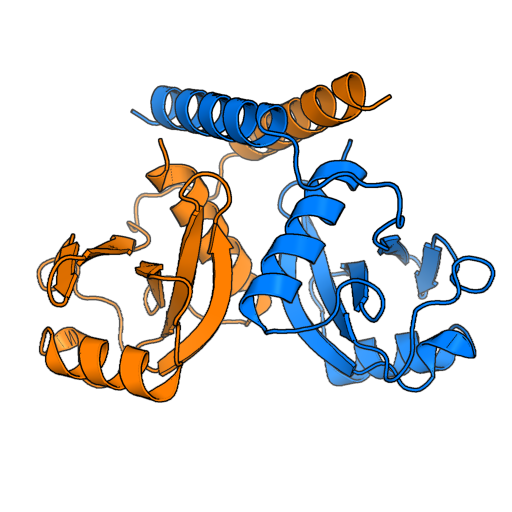7 7.238 0.42 1 87.88 7 VAL B C 1
ATOM 1008 O O . VAL B 1 7 ? -8.141 6.465 1.375 1 87.88 7 VAL B O 1
ATOM 1011 N N . TYR B 1 8 ? -8.156 6.914 -0.795 1 84.44 8 TYR B N 1
ATOM 1012 C CA . TYR B 1 8 ? -8.438 5.516 -1.099 1 84.44 8 TYR B CA 1
ATOM 1013 C C . TYR B 1 8 ? -7.293 4.617 -0.65 1 84.44 8 TYR B C 1
ATOM 1015 O O . TYR B 1 8 ? -7.52 3.537 -0.098 1 84.44 8 TYR B O 1
ATOM 1023 N N . LEU B 1 9 ? -6.141 5.078 -0.878 1 88.19 9 LEU B N 1
ATOM 1024 C CA . LEU B 1 9 ? -4.965 4.332 -0.45 1 88.19 9 LEU B CA 1
ATOM 1025 C C . LEU B 1 9 ? -4.953 4.156 1.064 1 88.19 9 LEU B C 1
ATOM 1027 O O . LEU B 1 9 ? -4.703 3.059 1.565 1 88.19 9 LEU B O 1
ATOM 1031 N N . LEU B 1 10 ? -5.293 5.191 1.77 1 92.44 10 LEU B N 1
ATOM 1032 C CA . LEU B 1 10 ? -5.367 5.168 3.227 1 92.44 10 LEU B CA 1
ATOM 1033 C C . LEU B 1 10 ? -6.406 4.156 3.697 1 92.44 10 LEU B C 1
ATOM 1035 O O . LEU B 1 10 ? -6.113 3.301 4.539 1 92.44 10 LEU B O 1
ATOM 1039 N N . GLU B 1 11 ? -7.504 4.172 3.105 1 90.94 11 GLU B N 1
ATOM 1040 C CA . GLU B 1 11 ? -8.594 3.293 3.518 1 90.94 11 GLU B CA 1
ATOM 1041 C C . GLU B 1 11 ? -8.281 1.835 3.199 1 90.9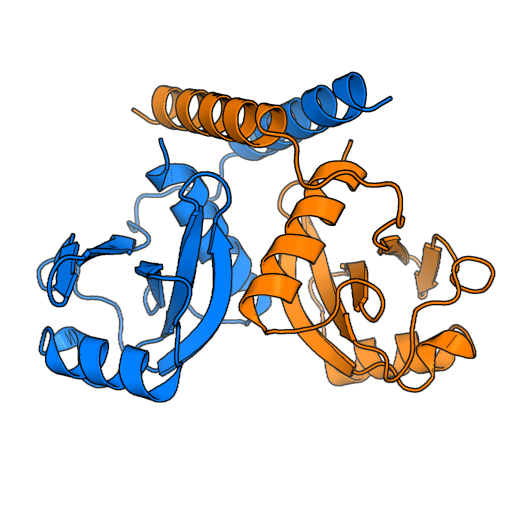4 11 GLU B C 1
ATOM 1043 O O . GLU B 1 11 ? -8.516 0.95 4.023 1 90.94 11 GLU B O 1
ATOM 1048 N N . ASP B 1 12 ? -7.773 1.613 2.035 1 89.25 12 ASP B N 1
ATOM 1049 C CA . ASP B 1 12 ? -7.457 0.251 1.614 1 89.25 12 ASP B CA 1
ATOM 1050 C C . ASP B 1 12 ? -6.398 -0.372 2.521 1 89.25 12 ASP B C 1
ATOM 1052 O O . ASP B 1 12 ? -6.484 -1.554 2.861 1 89.25 12 ASP B O 1
ATOM 1056 N N . ARG B 1 13 ? -5.449 0.42 2.918 1 93.75 13 ARG B N 1
ATOM 1057 C CA . ARG B 1 13 ? -4.402 -0.079 3.807 1 93.75 13 ARG B CA 1
ATOM 1058 C C . ARG B 1 13 ? -4.949 -0.313 5.211 1 93.75 13 ARG B C 1
ATOM 1060 O O . ARG B 1 13 ? -4.645 -1.329 5.84 1 93.75 13 ARG B O 1
ATOM 1067 N N . CYS B 1 14 ? -5.777 0.563 5.645 1 94.75 14 CYS B N 1
ATOM 1068 C CA . CYS B 1 14 ? -6.391 0.387 6.957 1 94.75 14 CYS B CA 1
ATOM 1069 C C . CYS B 1 14 ? -7.199 -0.902 7.012 1 94.75 14 CYS B C 1
ATOM 1071 O O . CYS B 1 14 ? -7.086 -1.673 7.965 1 94.75 14 CYS B O 1
ATOM 1073 N N . GLN B 1 15 ? -7.988 -1.082 6.008 1 92.44 15 GLN B N 1
ATOM 1074 C CA . GLN B 1 15 ? -8.805 -2.291 5.957 1 92.44 15 GLN B CA 1
ATOM 1075 C C . GLN B 1 15 ? -7.93 -3.543 5.961 1 92.44 15 GLN B C 1
ATOM 1077 O O . GLN B 1 15 ? -8.203 -4.496 6.695 1 92.44 15 GLN B O 1
ATOM 1082 N N . GLY B 1 16 ? -6.883 -3.459 5.184 1 92.88 16 GLY B N 1
ATOM 1083 C CA . GLY B 1 16 ? -5.992 -4.605 5.113 1 92.88 16 GLY B CA 1
ATOM 1084 C C . GLY B 1 16 ? -5.246 -4.863 6.41 1 92.88 16 GLY B C 1
ATOM 1085 O O . GLY B 1 16 ? -4.941 -6.012 6.738 1 92.88 16 GLY B O 1
ATOM 1086 N N . MET B 1 17 ? -4.926 -3.871 7.168 1 93.56 17 MET B N 1
ATOM 1087 C CA . MET B 1 17 ? -4.145 -3.971 8.398 1 93.56 17 MET B CA 1
ATOM 1088 C C . MET B 1 17 ? -5.055 -4.027 9.617 1 93.56 17 MET B C 1
ATOM 1090 O O . MET B 1 17 ? -4.578 -4.078 10.75 1 93.56 17 MET B O 1
ATOM 1094 N N . ASN B 1 18 ? -6.312 -4.023 9.328 1 93.44 18 ASN B N 1
ATOM 1095 C CA . ASN B 1 18 ? -7.305 -4.023 10.398 1 93.44 18 ASN B CA 1
ATOM 1096 C C . ASN B 1 18 ? -7.102 -2.852 11.352 1 93.44 18 ASN B C 1
ATOM 1098 O O . ASN B 1 18 ? -7.07 -3.035 12.57 1 93.44 18 ASN B O 1
ATOM 1102 N N . ILE B 1 19 ? -6.875 -1.693 10.766 1 95 19 ILE B N 1
ATOM 1103 C CA . ILE B 1 19 ? -6.758 -0.435 11.5 1 95 19 ILE B CA 1
ATOM 1104 C C . ILE B 1 19 ? -8.008 0.411 11.266 1 95 19 ILE B C 1
ATOM 1106 O O . ILE B 1 19 ? -8.508 0.499 10.148 1 95 19 ILE B O 1
ATOM 1110 N N . ASP B 1 20 ? -8.555 1.031 12.328 1 95.69 20 ASP B N 1
ATOM 1111 C CA . ASP B 1 20 ? -9.641 1.988 12.148 1 95.69 20 ASP B CA 1
ATOM 1112 C C . ASP B 1 20 ? -9.164 3.223 11.383 1 95.69 20 ASP B C 1
ATOM 1114 O O . ASP B 1 20 ? -8.281 3.943 11.852 1 95.69 20 ASP B O 1
ATOM 1118 N N . PRO B 1 21 ? -9.828 3.469 10.219 1 95.25 21 PRO B N 1
ATOM 1119 C CA . PRO B 1 21 ? -9.391 4.617 9.43 1 95.25 21 PRO B CA 1
ATOM 1120 C C . PRO B 1 21 ? -9.516 5.938 10.18 1 95.25 21 PRO B C 1
ATOM 1122 O O . PRO B 1 21 ? -8.797 6.898 9.883 1 95.25 21 PRO B O 1
ATOM 1125 N N . LYS B 1 22 ? -10.328 5.996 11.156 1 95.06 22 LYS B N 1
ATOM 1126 C CA . LYS B 1 22 ? -10.484 7.211 11.961 1 95.06 22 LYS B CA 1
ATOM 1127 C C . LYS B 1 22 ? -9.242 7.48 12.797 1 95.06 22 LYS B C 1
ATOM 1129 O O . LYS B 1 22 ? -9.031 8.602 13.266 1 95.06 22 LYS B O 1
ATOM 1134 N N . ASN B 1 23 ? -8.438 6.445 12.984 1 96.75 23 ASN B N 1
ATOM 1135 C CA . ASN B 1 23 ? -7.227 6.566 13.797 1 96.75 23 ASN B CA 1
ATOM 1136 C C . ASN B 1 23 ? -5.977 6.668 12.93 1 96.75 23 ASN B C 1
ATOM 1138 O O . ASN B 1 23 ? -4.859 6.48 13.414 1 96.75 23 ASN B O 1
ATOM 1142 N N . CYS B 1 24 ? -6.176 6.898 11.672 1 96.94 24 CYS B N 1
ATOM 1143 C CA . CYS B 1 24 ? -5.035 6.801 10.766 1 96.94 24 CYS B CA 1
ATOM 1144 C C . CYS B 1 24 ? -4.91 8.047 9.898 1 96.94 24 CYS B C 1
ATOM 1146 O O . CYS B 1 24 ? -5.902 8.742 9.656 1 96.94 24 CYS B O 1
ATOM 1148 N N . LEU B 1 25 ? -3.701 8.336 9.5 1 97.06 25 LEU B N 1
ATOM 1149 C CA . LEU B 1 25 ? -3.443 9.352 8.484 1 97.06 25 LEU B CA 1
ATOM 1150 C C . LEU B 1 25 ? -2.34 8.898 7.531 1 97.06 25 LEU B C 1
ATOM 1152 O O . LEU B 1 25 ? -1.517 8.055 7.887 1 97.06 25 LEU B O 1
ATOM 1156 N N . LEU B 1 26 ? -2.43 9.375 6.324 1 96.81 26 LEU B N 1
ATOM 1157 C CA . LEU B 1 26 ? -1.387 9.203 5.32 1 96.81 26 LEU B CA 1
ATOM 1158 C C . LEU B 1 26 ? -0.541 10.461 5.188 1 96.81 26 LEU B C 1
ATOM 1160 O O . LEU B 1 26 ? -1.078 11.562 5.039 1 96.81 26 LEU B O 1
ATOM 1164 N N . VAL B 1 27 ? 0.775 10.281 5.363 1 96.81 27 VAL B N 1
ATOM 1165 C CA . VAL B 1 27 ? 1.686 11.406 5.172 1 96.81 27 VAL B CA 1
ATOM 1166 C C . VAL B 1 27 ? 2.459 11.227 3.869 1 96.81 27 VAL B C 1
ATOM 1168 O O . VAL B 1 27 ? 3.088 10.188 3.65 1 96.81 27 VAL B O 1
ATOM 1171 N N . THR B 1 28 ? 2.379 12.25 2.988 1 95.38 28 THR B N 1
ATOM 1172 C CA . THR B 1 28 ? 3.012 12.172 1.676 1 95.38 28 THR B CA 1
ATOM 1173 C C . THR B 1 28 ? 4.008 13.312 1.487 1 95.38 28 THR B C 1
ATOM 1175 O O . THR B 1 28 ? 4.109 14.203 2.336 1 95.38 28 THR B O 1
ATOM 1178 N N . GLY B 1 29 ? 4.824 13.18 0.444 1 94.81 29 GLY B N 1
ATOM 1179 C CA . GLY B 1 29 ? 5.75 14.242 0.093 1 94.81 29 GLY B CA 1
ATOM 1180 C C . GLY B 1 29 ? 7.141 14.047 0.671 1 94.81 29 GLY B C 1
ATOM 1181 O O . GLY B 1 29 ? 7.984 14.938 0.592 1 94.81 29 GLY B O 1
ATOM 1182 N N . MET B 1 30 ? 7.375 12.867 1.214 1 95.75 30 MET B N 1
ATOM 1183 C CA . MET B 1 30 ? 8.672 12.594 1.838 1 95.75 30 MET B CA 1
ATOM 1184 C C . MET B 1 30 ? 9.734 12.312 0.783 1 95.75 30 MET B C 1
ATOM 1186 O O . MET B 1 30 ? 9.461 11.648 -0.219 1 95.75 30 MET B O 1
ATOM 1190 N N . PRO B 1 31 ? 10.914 12.75 1.083 1 94.38 31 PRO B N 1
ATOM 1191 C CA . PRO B 1 31 ? 11.984 12.547 0.103 1 94.38 31 PRO B CA 1
ATOM 1192 C C . PRO B 1 31 ? 12.484 11.102 0.062 1 94.38 31 PRO B C 1
ATOM 1194 O O . PRO B 1 31 ? 12.133 10.305 0.933 1 94.38 31 PRO B O 1
ATOM 1197 N N . GLU B 1 32 ? 13.281 10.82 -0.908 1 90.06 32 GLU B N 1
ATOM 1198 C CA . GLU B 1 32 ? 13.836 9.484 -1.118 1 90.06 32 GLU B CA 1
ATOM 1199 C C . GLU B 1 32 ? 14.797 9.109 0.002 1 90.06 32 GLU B C 1
ATOM 1201 O O . GLU B 1 32 ? 14.945 7.93 0.334 1 90.06 32 GLU B O 1
ATOM 1206 N N . ALA B 1 33 ? 15.469 10.062 0.523 1 89.19 33 ALA B N 1
ATOM 1207 C CA . ALA B 1 33 ? 16.359 9.805 1.648 1 89.19 33 ALA B CA 1
ATOM 1208 C C . ALA B 1 33 ? 15.578 9.477 2.914 1 89.19 33 ALA B C 1
ATOM 1210 O O . ALA B 1 33 ? 16 9.805 4.023 1 89.19 33 ALA B O 1
ATOM 1211 N N . PHE B 1 34 ? 14.5 8.797 2.713 1 86 34 PHE B N 1
ATOM 1212 C CA . PHE B 1 34 ? 13.555 8.453 3.77 1 86 34 PHE B CA 1
ATOM 1213 C C . PHE B 1 34 ? 14.188 7.504 4.777 1 86 34 PHE B C 1
ATOM 1215 O O . PHE B 1 34 ? 14.844 6.531 4.395 1 86 34 PHE B O 1
ATOM 1222 N N . ASP B 1 35 ? 14.078 7.895 5.996 1 91.56 35 ASP B N 1
ATOM 1223 C CA . ASP B 1 35 ? 14.422 7.082 7.156 1 91.56 35 ASP B CA 1
ATOM 1224 C C . ASP B 1 35 ? 13.258 6.992 8.133 1 91.56 35 ASP B C 1
ATOM 1226 O O . ASP B 1 35 ? 12.742 8.016 8.594 1 91.56 35 ASP B O 1
ATOM 1230 N N . GLU B 1 36 ? 12.859 5.777 8.445 1 91.12 36 GLU B N 1
ATOM 1231 C CA . GLU B 1 36 ? 11.648 5.562 9.234 1 91.12 36 GLU B CA 1
ATOM 1232 C C . GLU B 1 36 ? 11.781 6.191 10.617 1 91.12 36 GLU B C 1
ATOM 1234 O O . GLU B 1 36 ? 10.875 6.879 11.086 1 91.12 36 GLU B O 1
ATOM 1239 N N . GLY B 1 37 ? 12.906 5.93 11.242 1 92.69 37 GLY B N 1
ATOM 1240 C CA . GLY B 1 37 ? 13.102 6.473 12.578 1 92.69 37 GLY B CA 1
ATOM 1241 C C . GLY B 1 37 ? 13.094 7.988 12.609 1 92.69 37 GLY B C 1
ATOM 1242 O O . GLY B 1 37 ? 12.414 8.594 13.438 1 92.69 37 GLY B O 1
ATOM 1243 N N . SER B 1 38 ? 13.828 8.625 11.734 1 93.81 38 SER B N 1
ATOM 1244 C CA . SER B 1 38 ? 13.891 10.078 11.68 1 93.81 38 SER B CA 1
ATOM 1245 C C . SER B 1 38 ? 12.547 10.68 11.281 1 93.81 38 SER B C 1
ATOM 1247 O O . SER B 1 38 ? 12.141 11.711 11.82 1 93.81 38 SER B O 1
ATOM 1249 N N . THR B 1 39 ? 11.859 10.031 10.352 1 95.56 39 THR B N 1
ATOM 1250 C CA . THR B 1 39 ? 10.555 10.492 9.891 1 95.56 39 THR B CA 1
ATOM 1251 C C . THR B 1 39 ? 9.539 10.469 11.031 1 95.56 39 THR B C 1
ATOM 1253 O O . THR B 1 39 ? 8.844 11.453 11.273 1 95.56 39 THR B O 1
ATOM 1256 N N . GLU B 1 40 ? 9.523 9.391 11.742 1 96.06 40 GLU B N 1
ATOM 1257 C CA . GLU B 1 40 ? 8.586 9.25 12.859 1 96.06 40 GLU B CA 1
ATOM 1258 C C . GLU B 1 40 ? 8.859 10.297 13.938 1 96.06 40 GLU B C 1
ATOM 1260 O O . GLU B 1 40 ? 7.922 10.883 14.492 1 96.06 40 GLU B O 1
ATOM 1265 N N . SER B 1 41 ? 10.109 10.531 14.195 1 96.5 41 SER B N 1
ATOM 1266 C CA . SER B 1 41 ? 10.492 11.539 15.18 1 96.5 41 SER B CA 1
ATOM 1267 C C . SER B 1 41 ? 10.031 12.93 14.758 1 96.5 41 SER B C 1
ATOM 1269 O O . SER B 1 41 ? 9.547 13.703 15.586 1 96.5 41 SER B O 1
ATOM 1271 N N . VAL B 1 42 ? 10.141 13.234 13.523 1 96 42 VAL B N 1
ATOM 1272 C CA . VAL B 1 42 ? 9.703 14.523 13 1 96 42 VAL B CA 1
ATOM 1273 C C . VAL B 1 42 ? 8.195 14.664 13.156 1 96 42 VAL B C 1
ATOM 1275 O O . VAL B 1 42 ? 7.703 15.695 13.625 1 96 42 VAL B O 1
ATOM 1278 N N . LEU B 1 43 ? 7.461 13.617 12.836 1 96.56 43 LEU B N 1
ATOM 1279 C CA . LEU B 1 43 ? 6.008 13.641 12.938 1 96.56 43 LEU B CA 1
ATOM 1280 C C . LEU B 1 43 ? 5.566 13.828 14.383 1 96.56 43 LEU B C 1
ATOM 1282 O O . LEU B 1 43 ? 4.699 14.656 14.672 1 96.56 43 LEU B O 1
ATOM 1286 N N . ARG B 1 44 ? 6.207 13.156 15.281 1 96.94 44 ARG B N 1
ATOM 1287 C CA . ARG B 1 44 ? 5.836 13.203 16.688 1 96.94 44 ARG B CA 1
ATOM 1288 C C . ARG B 1 44 ? 6.113 14.586 17.281 1 96.94 44 ARG B C 1
ATOM 1290 O O . ARG B 1 44 ? 5.43 15.016 18.203 1 96.94 44 ARG B O 1
ATOM 1297 N N . ALA B 1 45 ? 7.016 15.234 16.641 1 96.56 45 ALA B N 1
ATOM 1298 C CA . ALA B 1 45 ? 7.395 16.547 17.172 1 96.56 45 ALA B CA 1
ATOM 1299 C C . ALA B 1 45 ? 6.582 17.656 16.5 1 96.56 45 ALA B C 1
ATOM 1301 O O . ALA B 1 45 ? 6.598 18.797 16.953 1 96.56 45 ALA B O 1
ATOM 1302 N N . ALA B 1 46 ? 5.836 17.359 15.5 1 95.25 46 ALA B N 1
ATOM 1303 C CA . ALA B 1 46 ? 5.188 18.391 14.688 1 95.25 46 ALA B CA 1
ATOM 1304 C C . ALA B 1 46 ? 3.98 18.984 15.414 1 95.25 46 ALA B C 1
ATOM 1306 O O . ALA B 1 46 ? 3.752 20.188 15.367 1 95.25 46 ALA B O 1
ATOM 1307 N N . THR B 1 47 ? 3.096 18.203 15.953 1 93.75 47 THR B N 1
ATOM 1308 C CA . THR B 1 47 ? 1.914 18.625 16.703 1 93.75 47 THR B CA 1
ATOM 1309 C C . THR B 1 47 ? 1.636 17.656 17.844 1 93.75 47 THR B C 1
ATOM 1311 O O . THR B 1 47 ? 2.059 16.5 17.812 1 93.75 47 THR B O 1
ATOM 1314 N N . ASP B 1 48 ? 0.891 18.109 18.75 1 94.88 48 ASP B N 1
ATOM 1315 C CA . ASP B 1 48 ? 0.551 17.297 19.906 1 94.88 48 ASP B CA 1
ATOM 1316 C C . ASP B 1 48 ? -0.242 16.062 19.484 1 94.88 48 ASP B C 1
ATOM 1318 O O . ASP B 1 48 ? -0.046 14.969 20.031 1 94.88 48 ASP B O 1
ATOM 1322 N N . CYS B 1 49 ? -1.079 16.203 18.578 1 94.44 49 CYS B N 1
ATOM 1323 C CA . CYS B 1 49 ? -1.964 15.117 18.188 1 94.44 49 CYS B CA 1
ATOM 1324 C C . CYS B 1 49 ? -1.175 13.969 17.562 1 94.44 49 CYS B C 1
ATOM 1326 O O . CYS B 1 49 ? -1.62 12.82 17.594 1 94.44 49 CYS B O 1
ATOM 1328 N N . LEU B 1 50 ? 0.022 14.242 17.078 1 96.62 50 LEU B N 1
ATOM 1329 C CA . LEU B 1 50 ? 0.815 13.219 16.406 1 96.62 50 LEU B CA 1
ATOM 1330 C C . LEU B 1 50 ? 1.863 12.641 17.359 1 96.62 50 LEU B C 1
ATOM 1332 O O . LEU B 1 50 ? 2.639 11.766 16.969 1 96.62 50 LEU B O 1
ATOM 1336 N N . SER B 1 51 ? 1.898 13.078 18.531 1 96.94 51 SER B N 1
ATOM 1337 C CA . SER B 1 51 ? 2.988 12.781 19.453 1 96.94 51 SER B CA 1
ATOM 1338 C C . SER B 1 51 ? 3.125 11.281 19.688 1 96.94 51 SER B C 1
ATOM 1340 O O . SER B 1 51 ? 4.207 10.797 20.031 1 96.94 51 SER B O 1
ATOM 1342 N N . GLN B 1 52 ? 2.047 10.539 19.5 1 96.94 52 GLN B N 1
ATOM 1343 C CA . GLN B 1 52 ? 2.096 9.102 19.734 1 96.94 52 GLN B CA 1
ATOM 1344 C C . GLN B 1 52 ? 1.838 8.32 18.453 1 96.94 52 GLN B C 1
ATOM 1346 O O . GLN B 1 52 ? 1.469 7.145 18.5 1 96.94 52 GLN B O 1
ATOM 1351 N N . CYS B 1 53 ? 2.109 8.953 17.375 1 97.5 53 CYS B N 1
ATOM 1352 C CA . CYS B 1 53 ? 1.827 8.266 16.125 1 97.5 53 CYS B CA 1
ATOM 1353 C C . CYS B 1 53 ? 2.836 7.148 15.875 1 97.5 53 CYS B C 1
ATOM 1355 O O . CYS B 1 53 ? 3.996 7.254 16.281 1 97.5 53 CYS B O 1
ATOM 1357 N N . LYS B 1 54 ? 2.395 6.062 15.273 1 97 54 LYS B N 1
ATOM 1358 C CA . LYS B 1 54 ? 3.23 4.938 14.875 1 97 54 LYS B CA 1
ATOM 1359 C C . LYS B 1 54 ? 3.176 4.723 13.359 1 97 54 LYS B C 1
ATOM 1361 O O . LYS B 1 54 ? 2.094 4.625 12.781 1 97 54 LYS B O 1
ATOM 1366 N N . MET B 1 55 ? 4.254 4.652 12.742 1 96.12 55 MET B N 1
ATOM 1367 C CA . MET B 1 55 ? 4.324 4.406 11.305 1 96.12 55 MET B CA 1
ATOM 1368 C C . MET B 1 55 ? 3.994 2.953 10.984 1 96.12 55 MET B C 1
ATOM 1370 O O . MET B 1 55 ? 4.453 2.043 11.672 1 96.12 55 MET B O 1
ATOM 1374 N N . ARG B 1 56 ? 3.129 2.742 9.93 1 94.62 56 ARG B N 1
ATOM 1375 C CA . ARG B 1 56 ? 2.668 1.419 9.523 1 94.62 56 ARG B CA 1
ATOM 1376 C C . ARG B 1 56 ? 2.979 1.155 8.055 1 94.62 56 ARG B C 1
ATOM 1378 O O . ARG B 1 56 ? 2.086 0.804 7.277 1 94.62 56 ARG B O 1
ATOM 1385 N N . GLY B 1 57 ? 4.184 1.334 7.621 1 92.44 57 GLY B N 1
ATOM 1386 C CA . GLY B 1 57 ? 4.609 1.034 6.262 1 92.44 57 GLY B CA 1
ATOM 1387 C C . GLY B 1 57 ? 4.969 2.273 5.461 1 92.44 57 GLY B C 1
ATOM 1388 O O . GLY B 1 57 ? 4.609 3.389 5.844 1 92.44 57 GLY B O 1
ATOM 1389 N N . CYS B 1 58 ? 5.641 2.027 4.309 1 94.19 58 CYS B N 1
ATOM 1390 C CA . CYS B 1 58 ? 6.09 3.07 3.393 1 94.19 58 CYS B CA 1
ATOM 1391 C C . CYS B 1 58 ? 5.855 2.66 1.943 1 94.19 58 CYS B C 1
ATOM 1393 O O . CYS B 1 58 ? 5.941 1.478 1.606 1 94.19 58 CYS B O 1
ATOM 1395 N N . MET B 1 59 ? 5.469 3.67 1.122 1 93.94 59 MET B N 1
ATOM 1396 C CA . MET B 1 59 ? 5.312 3.422 -0.308 1 93.94 59 MET B CA 1
ATOM 1397 C C . MET B 1 59 ? 5.805 4.613 -1.125 1 93.94 59 MET B C 1
ATOM 1399 O O . MET B 1 59 ? 5.883 5.73 -0.613 1 93.94 59 MET B O 1
ATOM 1403 N N . PHE B 1 60 ? 6.105 4.293 -2.361 1 92.88 60 PHE B N 1
ATOM 1404 C CA . PHE B 1 60 ? 6.5 5.332 -3.307 1 92.88 60 PHE B CA 1
ATOM 1405 C C . PHE B 1 60 ? 5.297 5.809 -4.113 1 92.88 60 PHE B C 1
ATOM 1407 O O . PHE B 1 60 ? 4.543 4.996 -4.652 1 92.88 60 PHE B O 1
ATOM 1414 N N . MET B 1 61 ? 5.078 7.117 -4.051 1 88.31 61 MET B N 1
ATOM 1415 C CA . MET B 1 61 ? 4.031 7.73 -4.863 1 88.31 61 MET B CA 1
ATOM 1416 C C . MET B 1 61 ? 4.602 8.266 -6.172 1 88.31 61 MET B C 1
ATOM 1418 O O . MET B 1 61 ? 5.168 9.359 -6.207 1 88.31 61 MET B O 1
ATOM 1422 N N . ARG B 1 62 ? 4.324 7.625 -7.246 1 83.12 62 ARG B N 1
ATOM 1423 C CA . ARG B 1 62 ? 4.93 7.914 -8.547 1 83.12 62 ARG B CA 1
ATOM 1424 C C . ARG B 1 62 ? 4.5 9.289 -9.055 1 83.12 62 ARG B C 1
ATOM 1426 O O . ARG B 1 62 ? 5.309 10.023 -9.633 1 83.12 62 ARG B O 1
ATOM 1433 N N . GLU B 1 63 ? 3.23 9.539 -8.75 1 76.94 63 GLU B N 1
ATOM 1434 C CA . GLU B 1 63 ? 2.701 10.805 -9.25 1 76.94 63 GLU B CA 1
ATOM 1435 C C . GLU B 1 63 ? 3.422 11.992 -8.617 1 76.94 63 GLU B C 1
ATOM 1437 O O . GLU B 1 63 ? 3.525 13.055 -9.227 1 76.94 63 GLU B O 1
ATOM 1442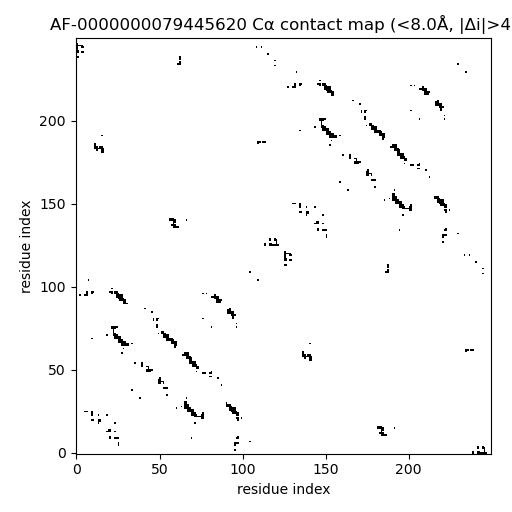 N N . GLU B 1 64 ? 3.965 11.734 -7.441 1 82.19 64 GLU B N 1
ATOM 1443 C CA . GLU B 1 64 ? 4.633 12.805 -6.715 1 82.19 64 GLU B CA 1
ATOM 1444 C C . GLU B 1 64 ? 6.145 12.617 -6.707 1 82.19 64 GLU B C 1
ATOM 1446 O O . GLU B 1 64 ? 6.895 13.539 -6.395 1 82.19 64 GLU B O 1
ATOM 1451 N N . GLY B 1 65 ? 6.523 11.453 -7.117 1 87.38 65 GLY B N 1
ATOM 1452 C CA . GLY B 1 65 ? 7.938 11.141 -6.953 1 87.38 65 GLY B CA 1
ATOM 1453 C C . GLY B 1 65 ? 8.414 11.258 -5.52 1 87.38 65 GLY B C 1
ATOM 1454 O O . GLY B 1 65 ? 9.5 11.773 -5.258 1 87.38 65 GLY B O 1
ATOM 1455 N N . ALA B 1 66 ? 7.594 10.953 -4.609 1 93.38 66 ALA B N 1
ATOM 1456 C CA . ALA B 1 66 ? 7.859 11.086 -3.182 1 93.38 66 ALA B CA 1
ATOM 1457 C C . ALA B 1 66 ? 7.34 9.875 -2.412 1 93.38 66 ALA B C 1
ATOM 1459 O O . ALA B 1 66 ? 6.609 9.047 -2.963 1 93.38 66 ALA B O 1
ATOM 1460 N N . PHE B 1 67 ? 7.758 9.797 -1.21 1 95.12 67 PHE B N 1
ATOM 1461 C CA . PHE B 1 67 ? 7.336 8.672 -0.382 1 95.12 67 PHE B CA 1
ATOM 1462 C C . PHE B 1 67 ? 6.152 9.062 0.496 1 95.12 67 PHE B C 1
ATOM 1464 O O . PHE B 1 67 ? 5.934 10.242 0.76 1 95.12 67 PHE B O 1
ATOM 1471 N N . ALA B 1 68 ? 5.398 8.039 0.827 1 96.12 68 ALA B N 1
ATOM 1472 C CA . ALA B 1 68 ? 4.277 8.188 1.748 1 96.12 68 ALA B CA 1
ATOM 1473 C C . ALA B 1 68 ? 4.297 7.105 2.824 1 96.12 68 ALA B C 1
ATOM 1475 O O . ALA B 1 68 ? 4.77 5.992 2.584 1 96.12 68 ALA B O 1
ATOM 1476 N N . VAL B 1 69 ? 3.785 7.461 4.023 1 97 69 VAL B N 1
ATOM 1477 C CA . VAL B 1 69 ? 3.709 6.512 5.129 1 97 69 VAL B CA 1
ATOM 1478 C C . VAL B 1 69 ? 2.334 6.594 5.789 1 97 69 VAL B C 1
ATOM 1480 O O . VAL B 1 69 ? 1.717 7.66 5.82 1 97 69 VAL B O 1
ATOM 1483 N N . LEU B 1 70 ? 1.847 5.422 6.18 1 96.75 70 LEU B N 1
ATOM 1484 C CA . LEU B 1 70 ? 0.669 5.387 7.039 1 96.75 70 LEU B CA 1
ATOM 1485 C C . LEU B 1 70 ? 1.06 5.57 8.5 1 96.75 70 LEU B C 1
ATOM 1487 O O . LEU B 1 70 ? 2.035 4.977 8.969 1 96.75 70 LEU B O 1
ATOM 1491 N N . CYS B 1 71 ? 0.307 6.379 9.156 1 97.62 71 CYS B N 1
ATOM 1492 C CA . CYS B 1 71 ? 0.521 6.594 10.586 1 97.62 71 CYS B CA 1
ATOM 1493 C C . CYS B 1 71 ? -0.739 6.273 11.383 1 97.62 71 CYS B C 1
ATOM 1495 O O . CYS B 1 71 ? -1.83 6.73 11.039 1 97.62 71 CYS B O 1
ATOM 1497 N N . GLU B 1 72 ? -0.547 5.531 12.391 1 98 72 GLU B N 1
ATOM 1498 C CA . GLU B 1 72 ? -1.643 5.145 13.273 1 98 72 GLU B CA 1
ATOM 1499 C C . GLU B 1 72 ? -1.549 5.863 14.617 1 98 72 GLU B C 1
ATOM 1501 O O . GLU B 1 72 ? -0.464 5.984 15.188 1 98 72 GLU B O 1
ATOM 1506 N N . LEU B 1 73 ? -2.656 6.348 15.039 1 97.62 73 LEU B N 1
ATOM 1507 C CA . LEU B 1 73 ? -2.766 6.973 16.359 1 97.62 73 LEU B CA 1
ATOM 1508 C C . LEU B 1 73 ? -3.539 6.082 17.312 1 97.62 73 LEU B C 1
ATOM 1510 O O . LEU B 1 73 ? -4.367 5.27 16.891 1 97.62 73 LEU B O 1
ATOM 1514 N N . PRO B 1 74 ? -3.258 6.277 18.609 1 97.25 74 PRO B N 1
ATOM 1515 C CA . PRO B 1 74 ? -3.982 5.465 19.594 1 97.25 74 PRO B CA 1
ATOM 1516 C C . PRO B 1 74 ? -5.434 5.91 19.766 1 97.25 74 PRO B C 1
ATOM 1518 O O . PRO B 1 74 ? -6.242 5.176 20.344 1 97.25 74 PRO B O 1
ATOM 1521 N N . VAL B 1 75 ? -5.75 7.133 19.297 1 95.5 75 VAL B N 1
ATOM 1522 C CA . VAL B 1 75 ? -7.105 7.668 19.375 1 95.5 75 VAL B CA 1
ATOM 1523 C C . VAL B 1 75 ? -7.508 8.242 18.016 1 95.5 75 VAL B C 1
ATOM 1525 O O . VAL B 1 75 ? -6.668 8.398 17.125 1 95.5 75 VAL B O 1
ATOM 1528 N N . ALA B 1 76 ? -8.789 8.539 17.922 1 95.56 76 ALA B N 1
ATOM 1529 C CA . ALA B 1 76 ? -9.297 9.125 16.672 1 95.56 76 ALA B CA 1
ATOM 1530 C C . ALA B 1 76 ? -8.617 10.461 16.391 1 95.56 76 ALA B C 1
ATOM 1532 O O . ALA B 1 76 ? -8.391 11.258 17.297 1 95.56 76 ALA B O 1
ATOM 1533 N N . VAL B 1 77 ? -8.32 10.633 15.133 1 94.25 77 VAL B N 1
ATOM 1534 C CA . VAL B 1 77 ? -7.695 11.875 14.672 1 94.25 77 VAL B CA 1
ATOM 1535 C C . VAL B 1 77 ? -8.617 13.055 14.969 1 94.25 77 VAL B C 1
ATOM 1537 O O . VAL B 1 77 ? -9.805 13.023 14.633 1 94.25 77 VAL B O 1
ATOM 1540 N N . ASP B 1 78 ? -8.078 14.016 15.633 1 92.94 78 ASP B N 1
ATOM 1541 C CA . ASP B 1 78 ? -8.797 15.281 15.773 1 92.94 78 ASP B CA 1
ATOM 1542 C C . ASP B 1 78 ? -8.617 16.156 14.531 1 92.94 78 ASP B C 1
ATOM 1544 O O . ASP B 1 78 ? -7.582 16.797 14.367 1 92.94 78 ASP B O 1
ATOM 1548 N N . LEU B 1 79 ? -9.664 16.234 13.75 1 90.94 79 LEU B N 1
ATOM 1549 C CA . LEU B 1 79 ? -9.594 16.891 12.453 1 90.94 79 LEU B CA 1
ATOM 1550 C C . LEU B 1 79 ? -9.289 18.375 12.617 1 90.94 79 LEU B C 1
ATOM 1552 O O . LEU B 1 79 ? -8.773 19.016 11.695 1 90.94 79 LEU B O 1
ATOM 1556 N N . LEU B 1 80 ? -9.547 18.906 13.758 1 91.56 80 LEU B N 1
ATOM 1557 C CA . LEU B 1 80 ? -9.305 20.328 13.992 1 91.56 80 LEU B CA 1
ATOM 1558 C C . LEU B 1 80 ? -7.859 20.562 14.422 1 91.56 80 LEU B C 1
ATOM 1560 O O . LEU B 1 80 ? -7.371 21.703 14.352 1 91.56 80 LEU B O 1
ATOM 1564 N N . GLN B 1 81 ? -7.203 19.5 14.742 1 93.75 81 GLN B N 1
ATOM 1565 C CA . GLN B 1 81 ? -5.863 19.672 15.297 1 93.75 81 GLN B CA 1
ATOM 1566 C C . GLN B 1 81 ? -4.797 19.172 14.328 1 93.75 81 GLN B C 1
ATOM 1568 O O . GLN B 1 81 ? -3.611 19.453 14.5 1 93.75 81 GLN B O 1
ATOM 1573 N N . VAL B 1 82 ? -5.164 18.469 13.359 1 94.69 82 VAL B N 1
ATOM 1574 C CA . VAL B 1 82 ? -4.207 17.938 12.391 1 94.69 82 VAL B CA 1
ATOM 1575 C C . VAL B 1 82 ? -3.982 18.969 11.281 1 94.69 82 VAL B C 1
ATOM 1577 O O . VAL B 1 82 ? -4.918 19.328 10.555 1 94.69 82 VAL B O 1
ATOM 1580 N N . PRO B 1 83 ? -2.777 19.391 11.156 1 94.94 83 PRO B N 1
ATOM 1581 C CA . PRO B 1 83 ? -2.52 20.281 10.031 1 94.94 83 PRO B CA 1
ATOM 1582 C C . PRO B 1 83 ? -2.607 19.578 8.68 1 94.94 83 PRO B C 1
ATOM 1584 O O . PRO B 1 83 ? -2.41 18.359 8.609 1 94.94 83 PRO B O 1
ATOM 1587 N N . SER B 1 84 ? -2.873 20.375 7.676 1 94 84 SER B N 1
ATOM 1588 C CA . SER B 1 84 ? -2.908 19.797 6.336 1 94 84 SER B CA 1
ATOM 1589 C C . SER B 1 84 ? -1.501 19.547 5.809 1 94 84 SER B C 1
ATOM 1591 O O . SER B 1 84 ? -1.306 18.703 4.926 1 94 84 SER B O 1
ATOM 1593 N N . GLU B 1 85 ? -0.585 20.359 6.332 1 96.06 85 GLU B N 1
ATOM 1594 C CA . GLU B 1 85 ? 0.799 20.234 5.887 1 96.06 85 GLU B CA 1
ATOM 1595 C C . GLU B 1 85 ? 1.774 20.531 7.02 1 96.06 85 GLU B C 1
ATOM 1597 O O . GLU B 1 85 ? 1.441 21.281 7.945 1 96.06 85 GLU B O 1
ATOM 1602 N N . ILE B 1 86 ? 2.93 19.891 6.93 1 96.12 86 ILE B N 1
ATOM 1603 C CA . ILE B 1 86 ? 4.039 20.203 7.824 1 96.12 86 ILE B CA 1
ATOM 1604 C C . ILE B 1 86 ? 5.289 20.516 7.004 1 96.12 86 ILE B C 1
ATOM 1606 O O . ILE B 1 86 ? 5.594 19.812 6.031 1 96.12 86 ILE B O 1
ATOM 1610 N N . ALA B 1 87 ? 5.957 21.547 7.391 1 94.94 87 ALA B N 1
ATOM 1611 C CA . ALA B 1 87 ? 7.227 21.891 6.754 1 94.94 87 ALA B CA 1
ATOM 1612 C C . ALA B 1 87 ? 8.391 21.172 7.43 1 94.94 87 ALA B C 1
ATOM 1614 O O . ALA B 1 87 ? 8.5 21.172 8.656 1 94.94 87 ALA B O 1
ATOM 1615 N N . VAL B 1 88 ? 9.156 20.484 6.684 1 93.56 88 VAL B N 1
ATOM 1616 C CA . VAL B 1 88 ? 10.375 19.828 7.152 1 93.56 88 VAL B CA 1
ATOM 1617 C C . VAL B 1 88 ? 11.57 20.312 6.332 1 93.56 88 VAL B C 1
ATOM 1619 O O . VAL B 1 88 ? 11.789 19.828 5.215 1 93.56 88 VAL B O 1
ATOM 1622 N N . GLU B 1 89 ? 12.289 21.234 6.957 1 89.44 89 GLU B N 1
ATOM 1623 C CA . GLU B 1 89 ? 13.344 21.906 6.219 1 89.44 89 GLU B CA 1
ATOM 1624 C C . GLU B 1 89 ? 12.797 22.562 4.945 1 89.44 89 GLU B C 1
ATOM 1626 O O . GLU B 1 89 ? 11.883 23.391 5.008 1 89.44 89 GLU B O 1
ATOM 1631 N N . ASP B 1 90 ? 13.219 22.125 3.764 1 91.62 90 ASP B N 1
ATOM 1632 C CA . ASP B 1 90 ? 12.789 22.75 2.512 1 91.62 90 ASP B CA 1
ATOM 1633 C C . ASP B 1 90 ? 11.734 21.891 1.81 1 91.62 90 ASP B C 1
ATOM 1635 O O . ASP B 1 90 ? 11.5 22.062 0.612 1 91.62 90 ASP B O 1
ATOM 1639 N N . ILE B 1 91 ? 11.219 21.047 2.654 1 94.5 91 ILE B N 1
ATOM 1640 C CA . ILE B 1 91 ? 10.234 20.141 2.068 1 94.5 91 ILE B CA 1
ATOM 1641 C C . ILE B 1 91 ? 8.914 20.266 2.828 1 94.5 91 ILE B C 1
ATOM 1643 O O . ILE B 1 91 ? 8.906 20.5 4.039 1 94.5 91 ILE B O 1
ATOM 1647 N N . VAL B 1 92 ? 7.789 20.047 2.055 1 95.81 92 VAL B N 1
ATOM 1648 C CA . VAL B 1 92 ? 6.465 20.047 2.664 1 95.81 92 VAL B CA 1
ATOM 1649 C C . VAL B 1 92 ? 5.887 18.641 2.643 1 95.81 92 VAL B C 1
ATOM 1651 O O . VAL B 1 92 ? 5.895 17.969 1.605 1 95.81 92 VAL B O 1
ATOM 1654 N N . TRP B 1 93 ? 5.508 18.188 3.812 1 96.69 93 TRP B N 1
ATOM 1655 C CA . TRP B 1 93 ? 4.762 16.938 3.914 1 96.69 93 TRP B CA 1
ATOM 1656 C C . TRP B 1 93 ? 3.264 17.203 4.016 1 96.69 93 TRP B C 1
ATOM 1658 O O . TRP B 1 93 ? 2.834 18.109 4.73 1 96.69 93 TRP B O 1
ATOM 1668 N N . LYS B 1 94 ? 2.451 16.422 3.281 1 96 94 LYS B N 1
ATOM 1669 C CA . LYS B 1 94 ? 0.996 16.531 3.33 1 96 94 LYS B CA 1
ATOM 1670 C C . LYS B 1 94 ? 0.396 15.445 4.215 1 96 94 LYS B C 1
ATOM 1672 O O . LYS B 1 94 ? 0.821 14.289 4.16 1 96 94 LYS B O 1
ATOM 1677 N N . LEU B 1 95 ? -0.524 15.898 5.066 1 96.69 95 LEU B N 1
ATOM 1678 C CA . LEU B 1 95 ? -1.235 14.969 5.938 1 96.69 95 LEU B CA 1
ATOM 1679 C C . LEU B 1 95 ? -2.668 14.758 5.457 1 96.69 95 LEU B C 1
ATOM 1681 O O . LEU B 1 95 ? -3.418 15.727 5.289 1 96.69 95 LEU B O 1
ATOM 1685 N N . ILE B 1 96 ? -3.012 13.461 5.18 1 94.44 96 ILE B N 1
ATOM 1686 C CA . ILE B 1 96 ? -4.312 13.102 4.629 1 94.44 96 ILE B CA 1
ATOM 1687 C C . ILE B 1 96 ? -5.078 12.242 5.633 1 94.44 96 ILE B C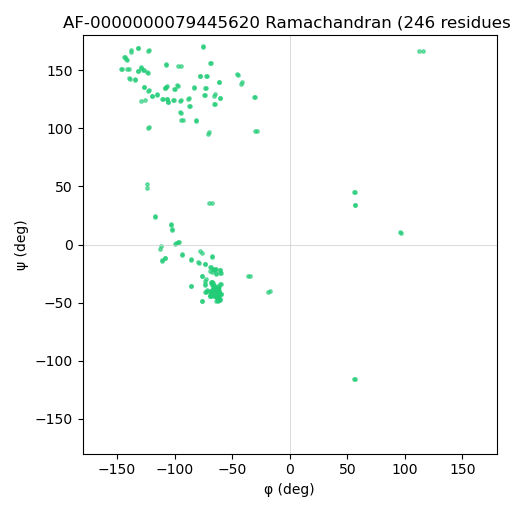 1
ATOM 1689 O O . ILE B 1 96 ? -4.547 11.25 6.137 1 94.44 96 ILE B O 1
ATOM 1693 N N . VAL B 1 97 ? -6.344 12.641 5.906 1 94.38 97 VAL B N 1
ATOM 1694 C CA . VAL B 1 97 ? -7.184 11.914 6.852 1 94.38 97 VAL B CA 1
ATOM 1695 C C . VAL B 1 97 ? -8.516 11.562 6.195 1 94.38 97 VAL B C 1
ATOM 1697 O O . VAL B 1 97 ? -8.93 12.203 5.227 1 94.38 97 VAL B O 1
ATOM 1700 N N . THR B 1 98 ? -9.008 10.484 6.676 1 88.88 98 THR B N 1
ATOM 1701 C CA . THR B 1 98 ? -10.344 10.156 6.203 1 88.88 98 THR B CA 1
ATOM 1702 C C . THR B 1 98 ? -11.391 11.062 6.848 1 88.88 98 THR B C 1
ATOM 1704 O O . THR B 1 98 ? -11.25 11.445 8.016 1 88.88 98 THR B O 1
ATOM 1707 N N . ARG B 1 99 ? -12.25 11.68 5.965 1 73.62 99 ARG B N 1
ATOM 1708 C CA . ARG B 1 99 ? -13.32 12.508 6.516 1 73.62 99 ARG B CA 1
ATOM 1709 C C . ARG B 1 99 ? -14.617 11.711 6.648 1 73.62 99 ARG B C 1
ATOM 1711 O O . ARG B 1 99 ? -14.875 10.797 5.859 1 73.62 99 ARG B O 1
ATOM 1718 N N . SER B 1 100 ? -15.195 11.414 7.91 1 63.53 100 SER B N 1
ATOM 1719 C CA . SER B 1 100 ? -16.438 10.711 8.195 1 63.53 100 SER B CA 1
ATOM 1720 C C . SER B 1 100 ? -17.359 10.695 6.973 1 63.53 100 SER B C 1
ATOM 1722 O O . SER B 1 100 ? -18.125 9.75 6.781 1 63.53 100 SER B O 1
ATOM 1724 N N . GLN B 1 101 ? -17.391 11.766 6.336 1 53.72 101 GLN B N 1
ATOM 1725 C CA . GLN B 1 101 ? -18.328 11.867 5.219 1 53.72 101 GLN B CA 1
ATOM 1726 C C . GLN B 1 101 ? -17.781 11.148 3.988 1 53.72 101 GLN B C 1
ATOM 1728 O O . GLN B 1 101 ? -18.422 11.141 2.936 1 53.72 101 GLN B O 1
ATOM 1733 N N . SER B 1 102 ? -16.656 10.688 4.012 1 51.91 102 SER B N 1
ATOM 1734 C CA . SER B 1 102 ? -16.328 10.023 2.758 1 51.91 102 SER B CA 1
ATOM 1735 C C . SER B 1 102 ? -17.125 8.727 2.592 1 51.91 102 SER B C 1
ATOM 1737 O O . SER B 1 102 ? -17.047 7.836 3.441 1 51.91 102 SER B O 1
ATOM 1739 N N . PRO B 1 103 ? -18.188 8.812 1.887 1 47.53 103 PRO B N 1
ATOM 1740 C CA . PRO B 1 103 ? -18.891 7.559 1.588 1 47.53 103 PRO B CA 1
ATOM 1741 C C . PRO B 1 103 ? -17.938 6.426 1.222 1 47.53 103 PRO B C 1
ATOM 1743 O O . PRO B 1 103 ? -16.828 6.68 0.734 1 47.53 103 PRO B O 1
ATOM 1746 N N . PRO B 1 104 ? -18.297 5.227 1.807 1 50.09 104 PRO B N 1
ATOM 1747 C CA . PRO B 1 104 ? -17.578 4.098 1.213 1 50.09 104 PRO B CA 1
ATOM 1748 C C . PRO B 1 104 ? -17.234 4.324 -0.257 1 50.09 104 PRO B C 1
ATOM 1750 O O . PRO B 1 104 ? -17.953 5.027 -0.964 1 50.09 104 PRO B O 1
ATOM 1753 N N . ALA B 1 105 ? -16.047 4.184 -0.61 1 50.38 105 ALA B N 1
ATOM 1754 C CA . ALA B 1 105 ? -15.742 4.328 -2.033 1 50.38 105 ALA B CA 1
ATOM 1755 C C . ALA B 1 105 ? -16.938 3.902 -2.889 1 50.38 105 ALA B C 1
ATOM 1757 O O . ALA B 1 105 ? -17.422 2.773 -2.77 1 50.38 105 ALA B O 1
ATOM 1758 N N . PRO B 1 106 ? -17.703 4.84 -3.309 1 51.06 106 PRO B N 1
ATOM 1759 C CA . PRO B 1 106 ? -18.875 4.441 -4.102 1 51.06 106 PRO B CA 1
ATOM 1760 C C . PRO B 1 106 ? -18.547 3.398 -5.16 1 51.06 106 PRO B C 1
ATOM 1762 O O . PRO B 1 106 ? -17.391 3.299 -5.594 1 51.06 106 PRO B O 1
ATOM 1765 N N . ALA B 1 107 ? -19.5 2.549 -5.379 1 54.03 107 ALA B N 1
ATOM 1766 C CA . ALA B 1 107 ? -19.5 1.676 -6.551 1 54.03 107 ALA B CA 1
ATOM 1767 C C . ALA B 1 107 ? -18.891 2.379 -7.758 1 54.03 107 ALA B C 1
ATOM 1769 O O . ALA B 1 107 ? -18.234 1.745 -8.586 1 54.03 107 ALA B O 1
ATOM 1770 N N . SER B 1 108 ? -19.031 3.664 -7.699 1 55.12 108 SER B N 1
ATOM 1771 C CA . SER B 1 108 ? -18.562 4.461 -8.82 1 55.12 108 SER B CA 1
ATOM 1772 C C . SER B 1 108 ? -17.031 4.52 -8.852 1 55.12 108 SER B C 1
ATOM 1774 O O . SER B 1 108 ? -16.438 4.527 -9.93 1 55.12 108 SER B O 1
ATOM 1776 N N . ASP B 1 109 ? -16.547 4.43 -7.699 1 58.62 109 ASP B N 1
ATOM 1777 C CA . ASP B 1 109 ? -15.094 4.5 -7.645 1 58.62 109 ASP B CA 1
ATOM 1778 C C . ASP B 1 109 ? -14.461 3.211 -8.156 1 58.62 109 ASP B C 1
ATOM 1780 O O . ASP B 1 109 ? -13.484 3.248 -8.906 1 58.62 109 ASP B O 1
ATOM 1784 N N . VAL B 1 110 ? -15.219 2.287 -7.809 1 62.31 110 VAL B N 1
ATOM 1785 C CA . VAL B 1 110 ? -14.734 0.988 -8.266 1 62.31 110 VAL B CA 1
ATOM 1786 C C . VAL B 1 110 ? -14.844 0.901 -9.781 1 62.31 110 VAL B C 1
ATOM 1788 O O . VAL B 1 110 ? -13.922 0.427 -10.453 1 62.31 110 VAL B O 1
ATOM 1791 N N . GLU B 1 111 ? -15.859 1.375 -10.18 1 60.59 111 GLU B N 1
ATOM 1792 C CA . GLU B 1 111 ? -16.047 1.375 -11.633 1 60.59 111 GLU B CA 1
ATOM 1793 C C . GLU B 1 111 ? -15 2.227 -12.328 1 60.59 111 GLU B C 1
ATOM 1795 O O . GLU B 1 111 ? -14.477 1.844 -13.383 1 60.59 111 GLU B O 1
ATOM 1800 N N . PHE B 1 112 ? -14.82 3.209 -11.773 1 58.62 112 PHE B N 1
ATOM 1801 C CA . PHE B 1 112 ? -13.781 4.086 -12.297 1 58.62 112 PHE B CA 1
ATOM 1802 C C . PHE B 1 112 ? -12.414 3.404 -12.234 1 58.62 112 PHE B C 1
ATOM 1804 O O . PHE B 1 112 ? -11.672 3.406 -13.219 1 58.62 112 PHE B O 1
ATOM 1811 N N . LEU B 1 113 ? -12.141 2.863 -11.148 1 61 113 LEU B N 1
ATOM 1812 C CA . LEU B 1 113 ? -10.852 2.199 -11.008 1 61 113 LEU B CA 1
ATOM 1813 C C . LEU B 1 113 ? -10.711 1.065 -12.016 1 61 113 LEU B C 1
ATOM 1815 O O . LEU B 1 113 ? -9.641 0.866 -12.586 1 61 113 LEU B O 1
ATOM 1819 N N . LYS B 1 114 ? -11.812 0.54 -12.203 1 62.78 114 LYS B N 1
ATOM 1820 C CA . LYS B 1 114 ? -11.836 -0.519 -13.211 1 62.78 114 LYS B CA 1
ATOM 1821 C C . LYS B 1 114 ? -11.586 0.044 -14.602 1 62.78 114 LYS B C 1
ATOM 1823 O O . LYS B 1 114 ? -10.828 -0.533 -15.383 1 62.78 114 LYS B O 1
ATOM 1828 N N . LYS B 1 115 ? -12.227 1.128 -14.789 1 62.19 115 LYS B N 1
ATOM 1829 C CA . LYS B 1 115 ? -12.047 1.779 -16.078 1 62.19 115 LYS B CA 1
ATOM 1830 C C . LYS B 1 115 ? -10.609 2.262 -16.25 1 62.19 115 LYS B C 1
ATOM 1832 O O . LYS B 1 115 ? -10.023 2.121 -17.328 1 62.19 115 LYS B O 1
ATOM 1837 N N . MET B 1 116 ? -10.086 2.689 -15.234 1 60.41 116 MET B N 1
ATOM 1838 C CA . MET B 1 116 ? -8.703 3.164 -15.242 1 60.41 116 MET B CA 1
ATOM 1839 C C . MET B 1 116 ? -7.738 2.018 -15.523 1 60.41 116 MET B C 1
ATOM 1841 O O . MET B 1 116 ? -6.805 2.164 -16.312 1 60.41 116 MET B O 1
ATOM 1845 N N . SER B 1 117 ? -8.102 1.038 -14.828 1 59.59 117 SER B N 1
ATOM 1846 C CA . SER B 1 117 ? -7.25 -0.132 -15.023 1 59.59 117 SER B CA 1
ATOM 1847 C C . SER B 1 117 ? -7.301 -0.626 -16.469 1 59.59 117 SER B C 1
ATOM 1849 O O . SER B 1 117 ? -6.281 -1.034 -17.016 1 59.59 117 SER B O 1
ATOM 1851 N N . THR B 1 118 ? -8.414 -0.571 -17 1 58.84 118 THR B N 1
ATOM 1852 C CA . THR B 1 118 ? -8.586 -0.963 -18.391 1 58.84 118 THR B CA 1
ATOM 1853 C C . THR B 1 118 ? -7.812 -0.03 -19.328 1 58.84 118 THR B C 1
ATOM 1855 O O . THR B 1 118 ? -7.191 -0.48 -20.281 1 58.84 118 THR B O 1
ATOM 1858 N N . PHE B 1 119 ? -7.879 1.119 -19.094 1 57.97 119 PHE B N 1
ATOM 1859 C CA . PHE B 1 119 ? -7.156 2.117 -19.875 1 57.97 119 PHE B CA 1
ATOM 1860 C C . PHE B 1 119 ? -5.652 1.891 -19.781 1 57.97 119 PHE B C 1
ATOM 1862 O O . PHE B 1 119 ? -4.949 1.925 -20.781 1 57.97 119 PHE B O 1
ATOM 1869 N N . LEU B 1 120 ? -5.207 1.63 -18.625 1 56.53 120 LEU B N 1
ATOM 1870 C CA . LEU B 1 120 ? -3.781 1.394 -18.438 1 56.53 120 LEU B CA 1
ATOM 1871 C C . LEU B 1 120 ? -3.35 0.099 -19.109 1 56.53 120 LEU B C 1
ATOM 1873 O O . LEU B 1 120 ? -2.227 0.002 -19.625 1 56.53 120 LEU B O 1
ATOM 1877 N N . GLY B 1 121 ? -4.148 -0.898 -19.031 1 53.59 121 GLY B N 1
ATOM 1878 C CA . GLY B 1 121 ? -3.875 -2.156 -19.719 1 53.59 121 GLY B CA 1
ATOM 1879 C C . GLY B 1 121 ? -3.803 -2.018 -21.219 1 53.59 121 GLY B C 1
ATOM 1880 O O . GLY B 1 121 ? -3.059 -2.746 -21.891 1 53.59 121 GLY B O 1
ATOM 1881 N N . LYS B 1 122 ? -4.672 -1.229 -21.75 1 52.84 122 LYS B N 1
ATOM 1882 C CA . LYS B 1 122 ? -4.715 -1.026 -23.188 1 52.84 122 LYS B CA 1
ATOM 1883 C C . LYS B 1 122 ? -3.453 -0.328 -23.688 1 52.84 122 LYS B C 1
ATOM 1885 O O . LYS B 1 122 ? -2.977 -0.605 -24.797 1 52.84 122 LYS B O 1
ATOM 1890 N N . ASP B 1 123 ? -3.01 0.455 -22.938 1 47 123 ASP B N 1
ATOM 1891 C CA . ASP B 1 123 ? -1.862 1.219 -23.406 1 47 123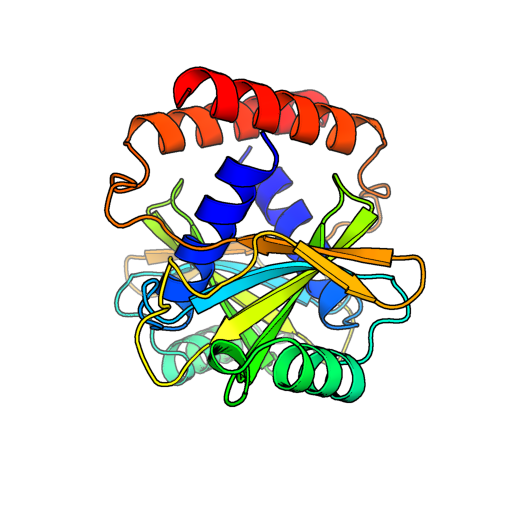 ASP B CA 1
ATOM 1892 C C . ASP B 1 123 ? -0.576 0.402 -23.312 1 47 123 ASP B C 1
ATOM 1894 O O . ASP B 1 123 ? 0.442 0.758 -23.906 1 47 123 ASP B O 1
ATOM 1898 N N . PHE B 1 124 ? -0.671 -0.626 -22.578 1 42.56 124 PHE B N 1
ATOM 1899 C CA . PHE B 1 124 ? 0.539 -1.434 -22.484 1 42.56 124 PHE B CA 1
ATOM 1900 C C . PHE B 1 124 ? 0.35 -2.777 -23.172 1 42.56 124 PHE B C 1
ATOM 1902 O O . PHE B 1 124 ? 1.193 -3.668 -23.062 1 42.56 124 PHE B O 1
ATOM 1909 N N . GLY B 1 125 ? -0.831 -3.049 -23.719 1 39.94 125 GLY B N 1
ATOM 1910 C CA . GLY B 1 125 ? -0.978 -4.184 -24.625 1 39.94 125 GLY B CA 1
ATOM 1911 C C . GLY B 1 125 ? -0.554 -3.875 -26.047 1 39.94 125 GLY B C 1
ATOM 1912 O O . GLY B 1 125 ? -0.561 -2.715 -26.469 1 39.94 125 GLY B O 1
#

Solvent-accessible surface area (backbone atoms only — not comparable to full-atom values): 13594 Å² total; per-residue (Å²): 61,70,57,54,56,50,44,49,50,44,46,22,37,19,60,36,63,73,43,62,50,56,21,34,36,35,39,32,53,36,59,84,90,67,44,70,70,63,50,50,51,51,48,29,68,69,40,78,86,33,50,68,50,40,79,70,57,43,27,43,38,71,76,70,71,20,27,32,34,36,32,38,39,94,50,67,64,51,76,90,68,56,60,61,59,47,76,54,88,97,38,58,32,38,47,44,62,70,56,91,77,58,64,71,78,46,74,60,49,34,48,44,50,46,50,48,24,43,53,56,30,57,72,71,100,61,70,56,52,56,49,43,49,50,44,46,23,37,20,62,36,64,72,44,62,49,56,20,33,36,34,38,33,54,37,58,86,87,66,45,72,70,63,50,52,54,50,47,30,66,69,41,79,87,32,51,67,50,40,79,68,58,44,27,44,37,71,76,70,70,20,28,30,33,36,32,38,40,94,51,68,64,52,76,90,70,55,59,61,60,46,77,55,88,96,38,60,31,38,48,43,64,69,56,92,76,58,63,69,79,44,74,61,48,33,48,46,51,47,50,48,24,42,53,55,29,55,73,70,100

Nearest PDB structures (foldseek):
  4bs2-assembly1_A  TM=5.738E-01  e=6.706E-02  Homo sapiens
  2cpy-assembly1_A  TM=5.407E-01  e=9.971E-01  Homo sapiens
  3c1n-assembly3_C  TM=4.313E-01  e=6.359E-01  Methanocaldococcus jannaschii
  3c1n-assembly2_A  TM=4.322E-01  e=8.223E-01  Methanocaldococcus jannaschii
  3c1n-assembly3_D  TM=4.310E-01  e=1.375E+00  Methanocaldococcus jannaschii

Radius of gyration: 17.95 Å; Cα contacts (8 Å, |Δi|>4): 436; chains: 2; bounding box: 36×48×44 Å